Protein 9GNX (pdb70)

Secondary structure (DSSP, 8-state):
---HHHHGGGSTTPPPBHHHHHHHHHHHHHHSTTTEEE--TTHHHHHHHH-HHHHGGGGTT--GGG-SEEEEEEEETTEEEEEEEETTTTEEEEE-TT----HHHHHHHHHHHHHHHHHTT-GGGSS--EEEE--S----SSSS-HHHHHHHHHHHHHTT------GGGHHHHHHHHHHHHHHTS--/-EEEEEEE-TT-PEEEEEEESSS-THHHHHHHHHHHTS-GGGEEEEETTEEPPTT--TTTTT--TTEEEEEEE--B-

Radius of gyration: 18.59 Å; Cα contacts (8 Å, |Δi|>4): 437; chains: 2; bounding box: 48×52×36 Å

Sequence (264 aa):
MLDMDDLATLDGQNWLNDQVINMYGELIMDAVPDKVHFFNSFFHRQLVTKGYNGVKRWTKKVDLFKKSLLLIPIHLEVHWSLITVTLSNRIISFYDSQGIHFKFCVENIRKYLLTEAREKNRPEFLQGWQTAVTKCIPQQKNDSDCGVFVLQYCKCLALEQPFQFSQEDMPRVRKRIYKELCECRLMEYIKLKVIGQDSSEIHFKVKMTTHLKKLKEESYCQRQGVPMNSLRFLFDGQRIADNHTPKELGMEEEDVIEVYQEQTG

Organism: Homo sapiens (NCBI:txid9606)

B-factor: mean 63.44, std 17.94, range [33.28, 145.79]

Solvent-accessible surface area: 13082 Å² total; per-residue (Å²): 185,15,82,125,90,8,5,34,19,3,73,57,87,71,101,0,1,0,28,0,0,14,30,0,0,62,21,0,37,116,52,38,73,118,109,2,25,8,4,22,1,6,0,7,119,11,13,62,79,118,28,35,109,20,0,96,98,26,2,89,155,39,51,2,16,163,43,31,12,0,0,1,0,0,48,21,152,100,13,0,0,0,0,2,0,42,7,102,92,52,40,0,8,2,19,9,0,95,46,49,138,78,167,150,0,16,74,41,0,60,141,4,1,48,36,1,0,146,110,77,112,77,78,108,16,58,147,50,16,110,58,27,63,27,134,128,23,26,70,19,161,55,114,6,0,5,0,0,0,0,0,18,0,0,19,4,43,5,54,131,87,93,47,160,18,33,23,142,35,0,62,147,13,5,138,50,0,77,113,0,8,61,81,74,121,25,92,141,101,3,68,0,51,0,33,14,149,93,78,53,79,19,100,31,132,31,94,65,94,64,100,2,97,110,6,9,64,32,9,8,133,148,64,67,58,84,59,85,36,28,14,6,6,3,21,14,81,84,1,20,51,88,24,14,1,130,96,18,47,15,115,108,62,18,49,0,34,8,28,81,86,19,50,1

Nearest PDB structures (foldseek):
  8djh-assembly1_A  TM=9.770E-01  e=8.880E-15  Homo sapiens
  6uyz-assembly2_C  TM=9.773E-01  e=8.880E-15  Homo sapiens
  3kyd-assembly1_D  TM=9.493E-01  e=2.097E-14  Homo sapiens
  5jp1-assembly1_B  TM=9.887E-01  e=1.663E-11  Solanum lycopersicum
  1wm2-assembly1_A  TM=9.754E-01  e=3.221E-11  Homo sapiens

Structure (mmCIF, N/CA/C/O backbone):
data_9GNX
#
_entry.id   9GNX
#
_cell.length_a   90.350
_cell.length_b   90.350
_cell.length_c   151.880
_cell.angle_alpha   90.00
_cell.angle_beta   90.00
_cell.angle_gamma   120.00
#
_symmetry.space_group_name_H-M   'P 65 2 2'
#
loop_
_entity.id
_entity.type
_entity.pdbx_description
1 polymer 'Sentrin-specific protease 5'
2 polymer 'Small ubiquitin-related modifier 1'
3 water water
#
loop_
_atom_site.group_PDB
_atom_site.id
_atom_site.type_symbol
_atom_site.label_atom_id
_atom_site.label_alt_id
_atom_site.label_comp_id
_atom_site.label_asym_id
_atom_site.label_entity_id
_atom_site.label_seq_id
_atom_site.pdbx_PDB_ins_code
_atom_site.Cartn_x
_atom_site.Cartn_y
_atom_site.Cartn_z
_atom_site.occupancy
_atom_site.B_iso_or_equiv
_atom_site.auth_seq_id
_atom_site.auth_comp_id
_atom_site.auth_asym_id
_atom_site.auth_atom_id
_atom_site.pdbx_PDB_model_num
ATOM 1 N N . MET A 1 20 ? -1.163 -25.626 -18.721 1.00 98.34 568 MET A N 1
ATOM 2 C CA . MET A 1 20 ? -1.584 -24.222 -18.785 1.00 108.47 568 MET A CA 1
ATOM 3 C C . MET A 1 20 ? -2.564 -23.847 -17.672 1.00 113.16 568 MET A C 1
ATOM 4 O O . MET A 1 20 ? -3.088 -24.716 -16.966 1.00 118.68 568 MET A O 1
ATOM 9 N N . LEU A 1 21 ? -2.816 -22.544 -17.537 1.00 110.16 569 LEU A N 1
ATOM 10 C CA . LEU A 1 21 ? -3.647 -21.997 -16.473 1.00 98.81 569 LEU A CA 1
ATOM 11 C C . LEU A 1 21 ? -4.884 -21.303 -17.032 1.00 96.21 569 LEU A C 1
ATOM 12 O O . LEU A 1 21 ? -4.907 -20.838 -18.177 1.00 97.31 569 LEU A O 1
ATOM 17 N N . ASP A 1 22 ? -5.905 -21.208 -16.185 1.00 90.70 570 ASP A N 1
ATOM 18 C CA . ASP A 1 22 ? -7.058 -20.425 -16.597 1.00 96.66 570 ASP A CA 1
ATOM 19 C C . ASP A 1 22 ? -6.725 -18.941 -16.525 1.00 88.37 570 ASP A C 1
ATOM 20 O O . ASP A 1 22 ? -5.779 -18.521 -15.857 1.00 77.51 570 ASP A O 1
ATOM 25 N N . MET A 1 23 ? -7.547 -18.144 -17.201 1.00 84.49 571 MET A N 1
ATOM 26 C CA . MET A 1 23 ? -7.276 -16.731 -17.385 1.00 89.71 571 MET A CA 1
ATOM 27 C C . MET A 1 23 ? -7.502 -15.918 -16.120 1.00 91.51 571 MET A C 1
ATOM 28 O O . MET A 1 23 ? -7.061 -14.764 -16.065 1.00 102.49 571 MET A O 1
ATOM 33 N N . ASP A 1 24 ? -8.271 -16.443 -15.165 1.00 83.14 572 ASP A N 1
ATOM 34 C CA . ASP A 1 24 ? -8.351 -15.684 -13.922 1.00 85.85 572 ASP A CA 1
ATOM 35 C C . ASP A 1 24 ? -7.195 -16.024 -12.984 1.00 79.73 572 ASP A C 1
ATOM 36 O O . ASP A 1 24 ? -6.852 -15.206 -12.122 1.00 81.53 572 ASP A O 1
ATOM 41 N N . ASP A 1 25 ? -6.526 -17.168 -13.168 1.00 70.94 573 ASP A N 1
ATOM 42 C CA . ASP A 1 25 ? -5.277 -17.401 -12.442 1.00 67.74 573 ASP A CA 1
ATOM 43 C C . ASP A 1 25 ? -4.176 -16.491 -12.967 1.00 66.12 573 ASP A C 1
ATOM 44 O O . ASP A 1 25 ? -3.557 -15.748 -12.196 1.00 60.60 573 ASP A O 1
ATOM 49 N N . LEU A 1 26 ? -3.960 -16.500 -14.289 1.00 61.34 574 LEU A N 1
ATOM 50 C CA . LEU A 1 26 ? -3.011 -15.578 -14.900 1.00 64.03 574 LEU A CA 1
ATOM 51 C C . LEU A 1 26 ? -3.328 -14.140 -14.541 1.00 62.25 574 LEU A C 1
ATOM 52 O O . LEU A 1 26 ? -2.417 -13.313 -14.441 1.00 67.80 574 LEU A O 1
ATOM 57 N N . ALA A 1 27 ? -4.604 -13.831 -14.315 1.00 53.31 575 ALA A N 1
ATOM 58 C CA . ALA A 1 27 ? -4.986 -12.462 -14.020 1.00 57.54 575 ALA A CA 1
ATOM 59 C C . ALA A 1 27 ? -4.430 -11.968 -12.697 1.00 50.58 575 ALA A C 1
ATOM 60 O O . ALA A 1 27 ? -4.393 -10.750 -12.473 1.00 57.78 575 ALA A O 1
ATOM 62 N N . THR A 1 28 ? -4.022 -12.862 -11.802 1.00 48.73 576 THR A N 1
ATOM 63 C CA . THR A 1 28 ? -3.379 -12.343 -10.609 1.00 46.59 576 THR A CA 1
ATOM 64 C C . THR A 1 28 ? -2.003 -11.764 -10.892 1.00 47.93 576 THR A C 1
ATOM 65 O O . THR A 1 28 ? -1.417 -11.175 -9.982 1.00 49.82 576 THR A O 1
ATOM 69 N N . LEU A 1 29 ? -1.458 -11.908 -12.114 1.00 46.07 577 LEU A N 1
ATOM 70 C CA . LEU A 1 29 ? -0.216 -11.236 -12.456 1.00 52.46 577 LEU A CA 1
ATOM 71 C C . LEU A 1 29 ? -0.434 -9.780 -12.873 1.00 55.05 577 LEU A C 1
ATOM 72 O O . LEU A 1 29 ? 0.519 -8.996 -12.846 1.00 56.68 577 LEU A O 1
ATOM 77 N N . ASP A 1 30 ? -1.656 -9.398 -13.223 1.00 53.47 578 ASP A N 1
ATOM 78 C CA . ASP A 1 30 ? -1.899 -8.068 -13.771 1.00 67.11 578 ASP A CA 1
ATOM 79 C C . ASP A 1 30 ? -1.757 -6.977 -12.712 1.00 61.57 578 ASP A C 1
ATOM 80 O O . ASP A 1 30 ? -2.047 -7.173 -11.526 1.00 53.49 578 ASP A O 1
ATOM 85 N N . GLY A 1 31 ? -1.294 -5.814 -13.162 1.00 66.90 579 GLY A N 1
ATOM 86 C CA . GLY A 1 31 ? -1.260 -4.622 -12.341 1.00 63.42 579 GLY A CA 1
ATOM 87 C C . GLY A 1 31 ? -0.597 -4.910 -11.020 1.00 60.74 579 GLY A C 1
ATOM 88 O O . GLY A 1 31 ? 0.567 -5.331 -10.997 1.00 58.60 579 GLY A O 1
ATOM 89 N N . GLN A 1 32 ? -1.319 -4.732 -9.913 1.00 53.37 580 GLN A N 1
ATOM 90 C CA . GLN A 1 32 ? -0.746 -5.037 -8.610 1.00 56.27 580 GLN A CA 1
ATOM 91 C C . GLN A 1 32 ? -1.537 -6.126 -7.878 1.00 55.51 580 GLN A C 1
ATOM 92 O O . GLN A 1 32 ? -1.508 -6.204 -6.645 1.00 59.26 580 GLN A O 1
ATOM 98 N N . ASN A 1 33 ? -2.188 -7.025 -8.615 1.00 52.98 581 ASN A N 1
ATOM 99 C CA . ASN A 1 33 ? -2.915 -8.114 -7.962 1.00 49.41 581 ASN A CA 1
ATOM 100 C C . ASN A 1 33 ? -1.967 -9.026 -7.200 1.00 47.52 581 ASN A C 1
ATOM 101 O O . ASN A 1 33 ? -0.824 -9.262 -7.604 1.00 52.37 581 ASN A O 1
ATOM 106 N N . TRP A 1 34 ? -2.473 -9.584 -6.105 1.00 51.38 582 TRP A N 1
ATOM 107 C CA . TRP A 1 34 ? -1.719 -10.544 -5.321 1.00 45.99 582 TRP A CA 1
ATOM 108 C C . TRP A 1 34 ? -1.635 -11.864 -6.064 1.00 51.50 582 TRP A C 1
ATOM 109 O O . TRP A 1 34 ? -2.668 -12.414 -6.456 1.00 45.26 582 TRP A O 1
ATOM 120 N N . LEU A 1 35 ? -0.430 -12.431 -6.186 1.00 44.07 583 LEU A N 1
ATOM 121 C CA . LEU A 1 35 ? -0.319 -13.715 -6.871 1.00 45.31 583 LEU A CA 1
ATOM 122 C C . LEU A 1 35 ? -1.037 -14.789 -6.076 1.00 39.71 583 LEU A C 1
ATOM 123 O O . LEU A 1 35 ? -1.064 -14.756 -4.843 1.00 47.15 583 LEU A O 1
ATOM 128 N N . ASN A 1 36 ? -1.621 -15.751 -6.776 1.00 45.22 584 ASN A N 1
ATOM 129 C CA . ASN A 1 36 ? -2.230 -16.874 -6.099 1.00 48.90 584 ASN A CA 1
ATOM 130 C C . ASN A 1 36 ? -1.386 -18.125 -6.315 1.00 51.77 584 ASN A C 1
ATOM 131 O O . ASN A 1 36 ? -0.339 -18.099 -6.986 1.00 44.22 584 ASN A O 1
ATOM 136 N N . ASP A 1 37 ? -1.845 -19.251 -5.727 1.00 46.44 585 ASP A N 1
ATOM 137 C CA . ASP A 1 37 ? -1.039 -20.476 -5.713 1.00 39.30 585 ASP A CA 1
ATOM 138 C C . ASP A 1 37 ? -0.896 -21.088 -7.092 1.00 43.11 585 ASP A C 1
ATOM 139 O O . ASP A 1 37 ? 0.059 -21.827 -7.349 1.00 51.80 585 ASP A O 1
ATOM 144 N N . GLN A 1 38 ? -1.801 -20.790 -8.010 1.00 42.51 586 GLN A N 1
ATOM 145 C CA . GLN A 1 38 ? -1.664 -21.379 -9.341 1.00 44.45 586 GLN A CA 1
ATOM 146 C C . GLN A 1 38 ? -0.486 -20.777 -10.089 1.00 51.47 586 GLN A C 1
ATOM 147 O O . GLN A 1 38 ? 0.268 -21.495 -10.774 1.00 44.24 586 GLN A O 1
ATOM 153 N N . VAL A 1 39 ? -0.303 -19.457 -9.974 1.00 42.57 587 VAL A N 1
ATOM 154 C CA . VAL A 1 39 ? 0.876 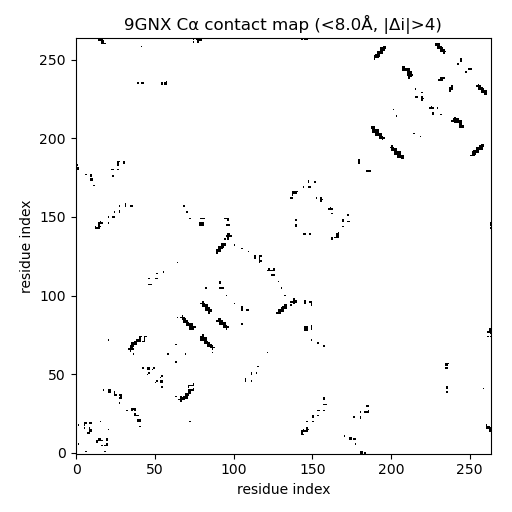-18.843 -10.588 1.00 44.52 587 VAL A CA 1
ATOM 155 C C . VAL A 1 39 ? 2.158 -19.366 -9.944 1.00 39.82 587 VAL A C 1
ATOM 156 O O . VAL A 1 39 ? 3.125 -19.698 -10.632 1.00 41.88 587 VAL A O 1
ATOM 160 N N . ILE A 1 40 ? 2.209 -19.393 -8.610 1.00 39.90 588 ILE A N 1
ATOM 161 C CA . ILE A 1 40 ? 3.403 -19.835 -7.897 1.00 40.11 588 ILE A CA 1
ATOM 162 C C . ILE A 1 40 ? 3.754 -21.267 -8.284 1.00 47.37 588 ILE A C 1
ATOM 163 O O . ILE A 1 40 ? 4.912 -21.588 -8.592 1.00 42.81 588 ILE A O 1
ATOM 168 N N . ASN A 1 41 ? 2.768 -22.176 -8.178 1.00 41.92 589 ASN A N 1
ATOM 169 C CA . ASN A 1 41 ? 3.052 -23.590 -8.369 1.00 41.61 589 ASN A CA 1
ATOM 170 C C . ASN A 1 41 ? 3.269 -23.893 -9.828 1.00 41.26 589 ASN A C 1
ATOM 171 O O . ASN A 1 41 ? 4.072 -24.764 -10.155 1.00 45.11 589 ASN A O 1
ATOM 176 N N . MET A 1 42 ? 2.618 -23.176 -10.741 1.00 39.99 590 MET A N 1
ATOM 177 C CA . MET A 1 42 ? 2.915 -23.485 -12.132 1.00 40.02 590 MET A CA 1
ATOM 178 C C . MET A 1 42 ? 4.296 -22.960 -12.526 1.00 48.43 590 MET A C 1
ATOM 179 O O . MET A 1 42 ? 5.029 -23.622 -13.282 1.00 43.80 590 MET A O 1
ATOM 184 N N . TYR A 1 43 ? 4.686 -21.779 -12.022 1.00 46.28 591 TYR A N 1
ATOM 185 C CA . TYR A 1 43 ? 6.040 -21.291 -12.300 1.00 44.39 591 TYR A CA 1
ATOM 186 C C . TYR A 1 43 ? 7.092 -22.210 -11.702 1.00 42.76 591 TYR A C 1
ATOM 187 O O . TYR A 1 43 ? 8.101 -22.509 -12.341 1.00 44.93 591 TYR A O 1
ATOM 196 N N . GLY A 1 44 ? 6.876 -22.668 -10.473 1.00 49.49 592 GLY A N 1
ATOM 197 C CA . GLY A 1 44 ? 7.764 -23.672 -9.912 1.00 45.68 592 GLY A CA 1
ATOM 198 C C . GLY A 1 44 ? 7.910 -24.889 -10.802 1.00 49.15 592 GLY A C 1
ATOM 199 O O . GLY A 1 44 ? 9.018 -25.380 -11.018 1.00 51.31 592 GLY A O 1
ATOM 200 N N . GLU A 1 45 ? 6.803 -25.372 -11.354 1.00 47.60 593 GLU A N 1
ATOM 201 C CA . GLU A 1 45 ? 6.864 -26.524 -12.248 1.00 47.88 593 GLU A CA 1
ATOM 202 C C . GLU A 1 45 ? 7.639 -26.173 -13.494 1.00 50.88 593 GLU A C 1
ATOM 203 O O . GLU A 1 45 ? 8.351 -27.013 -14.062 1.00 55.13 593 GLU A O 1
ATOM 209 N N . LEU A 1 46 ? 7.469 -24.944 -13.975 1.00 50.27 594 LEU A N 1
ATOM 210 C CA . LEU A 1 46 ? 8.269 -24.496 -15.113 1.00 50.96 594 LEU A CA 1
ATOM 211 C C . LEU A 1 46 ? 9.755 -24.532 -14.776 1.00 48.59 594 LEU A C 1
ATOM 212 O O . LEU A 1 46 ? 10.570 -24.982 -15.582 1.00 49.11 594 LEU A O 1
ATOM 217 N N . ILE A 1 47 ? 10.134 -24.027 -13.602 1.00 47.69 595 ILE A N 1
ATOM 218 C CA . ILE A 1 47 ? 11.556 -23.992 -13.261 1.00 52.85 595 ILE A CA 1
ATOM 219 C C . ILE A 1 47 ? 12.119 -25.406 -13.216 1.00 58.30 595 ILE A C 1
ATOM 220 O O . ILE A 1 47 ? 13.187 -25.704 -13.772 1.00 62.20 595 ILE A O 1
ATOM 225 N N . MET A 1 48 ? 11.398 -26.297 -12.552 1.00 58.05 596 MET A N 1
ATOM 226 C CA . MET A 1 48 ? 11.826 -27.666 -12.369 1.00 60.52 596 MET A CA 1
ATOM 227 C C . MET A 1 48 ? 11.859 -28.422 -13.682 1.00 65.92 596 MET A C 1
ATOM 228 O O . MET A 1 48 ? 12.707 -29.296 -13.855 1.00 76.77 596 MET A O 1
ATOM 233 N N . ASP A 1 49 ? 11.001 -28.077 -14.632 1.00 59.01 597 ASP A N 1
ATOM 234 C CA . ASP A 1 49 ? 11.149 -28.649 -15.958 1.00 61.03 597 ASP A CA 1
ATOM 235 C C . ASP A 1 49 ? 12.307 -28.024 -16.741 1.00 66.30 597 ASP A C 1
ATOM 236 O O . ASP A 1 49 ? 12.789 -28.634 -17.699 1.00 65.75 597 ASP A O 1
ATOM 241 N N . ALA A 1 50 ? 12.803 -26.849 -16.349 1.00 64.12 598 ALA A N 1
ATOM 242 C CA . ALA A 1 50 ? 13.946 -26.294 -17.072 1.00 61.96 598 ALA A CA 1
ATOM 243 C C . ALA A 1 50 ? 15.272 -26.907 -16.620 1.00 60.32 598 ALA A C 1
ATOM 244 O O . ALA A 1 50 ? 16.172 -27.089 -17.437 1.00 63.54 598 ALA A O 1
ATOM 246 N N . VAL A 1 51 ? 15.417 -27.214 -15.332 1.00 62.04 599 VAL A N 1
ATOM 247 C CA . VAL A 1 51 ? 16.648 -27.767 -14.761 1.00 57.69 599 VAL A CA 1
ATOM 248 C C . VAL A 1 51 ? 16.282 -28.939 -13.856 1.00 57.68 599 VAL A C 1
ATOM 249 O O . VAL A 1 51 ? 16.427 -28.850 -12.623 1.00 50.37 599 VAL A O 1
ATOM 253 N N . PRO A 1 52 ? 15.789 -30.050 -14.411 1.00 62.97 600 PRO A N 1
ATOM 254 C CA . PRO A 1 52 ? 15.180 -31.081 -13.551 1.00 55.48 600 PRO A CA 1
ATOM 255 C C . PRO A 1 52 ? 16.185 -31.855 -12.711 1.00 68.33 600 PRO A C 1
ATOM 256 O O . PRO A 1 52 ? 15.801 -32.432 -11.686 1.00 68.22 600 PRO A O 1
ATOM 260 N N . ASP A 1 53 ? 17.460 -31.885 -13.102 1.00 67.43 601 ASP A N 1
ATOM 261 C CA . ASP A 1 53 ? 18.438 -32.629 -12.325 1.00 76.65 601 ASP A CA 1
ATOM 262 C C . ASP A 1 53 ? 18.946 -31.858 -11.112 1.00 72.39 601 ASP A C 1
ATOM 263 O O . ASP A 1 53 ? 19.449 -32.469 -10.166 1.00 73.34 601 ASP A O 1
ATOM 268 N N . LYS A 1 54 ? 18.834 -30.539 -11.096 1.00 67.14 602 LYS A N 1
ATOM 269 C CA . LYS A 1 54 ? 19.387 -29.825 -9.965 1.00 59.55 602 LYS A CA 1
ATOM 270 C C . LYS A 1 54 ? 18.347 -29.279 -8.993 1.00 56.26 602 LYS A C 1
ATOM 271 O O . LYS A 1 54 ? 18.689 -29.040 -7.834 1.00 55.75 602 LYS A O 1
ATOM 277 N N . VAL A 1 55 ? 17.079 -29.148 -9.382 1.00 55.00 603 VAL A N 1
ATOM 278 C CA . VAL A 1 55 ? 16.099 -28.428 -8.568 1.00 50.52 603 VAL A CA 1
ATOM 279 C C . VAL A 1 55 ? 14.872 -29.281 -8.334 1.00 52.55 603 VAL A C 1
ATOM 280 O O . VAL A 1 55 ? 14.284 -29.795 -9.288 1.00 55.75 603 VAL A O 1
ATOM 284 N N . HIS A 1 56 ? 14.450 -29.395 -7.076 1.00 45.89 604 HIS A N 1
ATOM 285 C CA . HIS A 1 56 ? 13.101 -29.844 -6.779 1.00 52.00 604 HIS A CA 1
ATOM 286 C C . HIS A 1 56 ? 12.293 -28.714 -6.150 1.00 48.32 604 HIS A C 1
ATOM 287 O O . HIS A 1 56 ? 12.706 -28.116 -5.155 1.00 47.20 604 HIS A O 1
ATOM 294 N N . PHE A 1 57 ? 11.134 -28.456 -6.704 1.00 46.82 605 PHE A N 1
ATOM 295 C CA . PHE A 1 57 ? 10.272 -27.379 -6.252 1.00 40.80 605 PHE A CA 1
ATOM 296 C C . PHE A 1 57 ? 9.123 -28.052 -5.558 1.00 44.18 605 PHE A C 1
ATOM 297 O O . PHE A 1 57 ? 8.399 -28.821 -6.195 1.00 47.33 605 PHE A O 1
ATOM 305 N N . PHE A 1 58 ? 8.959 -27.805 -4.260 1.00 38.81 606 PHE A N 1
ATOM 306 C CA . PHE A 1 58 ? 7.751 -28.256 -3.583 1.00 41.95 606 PHE A CA 1
ATOM 307 C C . PHE A 1 58 ? 6.644 -27.241 -3.799 1.00 55.22 606 PHE A C 1
ATOM 308 O O . PHE A 1 58 ? 6.869 -26.044 -3.642 1.00 50.08 606 PHE A O 1
ATOM 316 N N . ASN A 1 59 ? 5.432 -27.712 -4.070 1.00 43.71 607 ASN A N 1
ATOM 317 C CA . ASN A 1 59 ? 4.358 -26.753 -4.269 1.00 41.10 607 ASN A CA 1
ATOM 318 C C . ASN A 1 59 ? 4.001 -26.093 -2.948 1.00 38.89 607 ASN A C 1
ATOM 319 O O . ASN A 1 59 ? 4.470 -26.490 -1.875 1.00 43.34 607 ASN A O 1
ATOM 324 N N . SER A 1 60 ? 3.194 -25.037 -3.029 1.00 38.05 608 SER A N 1
ATOM 325 C CA . SER A 1 60 ? 2.816 -24.171 -1.931 1.00 41.96 608 SER A CA 1
ATOM 326 C C . SER A 1 60 ? 2.015 -24.878 -0.853 1.00 45.37 608 SER A C 1
ATOM 327 O O . SER A 1 60 ? 1.703 -24.265 0.171 1.00 44.47 608 SER A O 1
ATOM 330 N N . PHE A 1 61 ? 1.487 -26.055 -1.137 1.00 44.64 609 PHE A N 1
ATOM 331 C CA . PHE A 1 61 ? 0.694 -26.738 -0.131 1.00 43.91 609 PHE A CA 1
ATOM 332 C C . PHE A 1 61 ? 1.541 -27.654 0.744 1.00 44.65 609 PHE A C 1
ATOM 333 O O . PHE A 1 61 ? 1.050 -28.118 1.780 1.00 46.05 609 PHE A O 1
ATOM 341 N N . PHE A 1 62 ? 2.805 -27.899 0.366 1.00 41.13 610 PHE A N 1
ATOM 342 C CA . PHE A 1 62 ? 3.668 -28.813 1.114 1.00 38.20 610 PHE A CA 1
ATOM 343 C C . PHE A 1 62 ? 3.844 -28.351 2.548 1.00 47.68 610 PHE A C 1
ATOM 344 O O . PHE A 1 62 ? 3.695 -29.143 3.495 1.00 46.00 610 PHE A O 1
ATOM 352 N N . HIS A 1 63 ? 4.170 -27.062 2.745 1.00 40.21 611 HIS A N 1
ATOM 353 C CA . HIS A 1 63 ? 4.524 -26.645 4.089 1.00 35.81 611 HIS A CA 1
ATOM 354 C C . HIS A 1 63 ? 3.310 -26.610 4.988 1.00 40.07 611 HIS A C 1
ATOM 355 O O . HIS A 1 63 ? 3.409 -26.924 6.182 1.00 49.17 611 HIS A O 1
ATOM 362 N N . ARG A 1 64 ? 2.147 -26.233 4.450 1.00 44.99 612 ARG A N 1
ATOM 363 C CA . ARG A 1 64 ? 0.918 -26.309 5.240 1.00 47.85 612 ARG A CA 1
ATOM 364 C C . ARG A 1 64 ? 0.645 -27.742 5.689 1.00 50.23 612 ARG A C 1
ATOM 365 O O . ARG A 1 64 ? 0.324 -27.991 6.859 1.00 52.58 612 ARG A O 1
ATOM 373 N N . GLN A 1 65 ? 0.760 -28.693 4.775 1.00 41.94 613 GLN A N 1
ATOM 374 C CA . GLN A 1 65 ? 0.512 -30.089 5.119 1.00 53.10 613 GLN A CA 1
ATOM 375 C C . GLN A 1 65 ? 1.604 -30.666 6.029 1.00 53.77 613 GLN A C 1
ATOM 376 O O . GLN A 1 65 ? 1.313 -31.502 6.885 1.00 49.04 613 GLN A O 1
ATOM 382 N N . LEU A 1 66 ? 2.861 -30.227 5.886 1.00 47.32 614 LEU A N 1
ATOM 383 C CA . LEU A 1 66 ? 3.887 -30.639 6.846 1.00 42.08 614 LEU A CA 1
ATOM 384 C C . LEU A 1 66 ? 3.586 -30.116 8.252 1.00 47.82 614 LEU A C 1
ATOM 385 O O . LEU A 1 66 ? 3.740 -30.834 9.242 1.00 51.45 614 LEU A O 1
ATOM 390 N N . VAL A 1 67 ? 3.136 -28.878 8.374 1.00 43.49 615 VAL A N 1
ATOM 391 C CA . VAL A 1 67 ? 2.900 -28.324 9.706 1.00 52.12 615 VAL A CA 1
ATOM 392 C C . VAL A 1 67 ? 1.747 -29.038 10.395 1.00 56.41 615 VAL A C 1
ATOM 393 O O . VAL A 1 67 ? 1.809 -29.344 11.589 1.00 62.01 615 VAL A O 1
ATOM 397 N N . THR A 1 68 ? 0.665 -29.287 9.673 1.00 50.74 616 THR A N 1
ATOM 398 C CA . THR A 1 68 ? -0.513 -29.791 10.367 1.00 55.74 616 THR A CA 1
ATOM 399 C C . THR A 1 68 ? -0.479 -31.298 10.567 1.00 57.39 616 THR A C 1
ATOM 400 O O . THR A 1 68 ? -0.982 -31.772 11.589 1.00 64.28 616 THR A O 1
ATOM 404 N N . LYS A 1 69 ? 0.134 -32.059 9.638 1.00 59.37 617 LYS A N 1
ATOM 405 C CA . LYS A 1 69 ? 0.187 -33.523 9.782 1.00 57.56 617 LYS A CA 1
ATOM 406 C C . LYS A 1 69 ? 1.596 -34.086 9.983 1.00 60.42 617 LYS A C 1
ATOM 407 O O . LYS A 1 69 ? 1.734 -35.265 10.327 1.00 61.02 617 LYS A O 1
ATOM 413 N N . GLY A 1 70 ? 2.638 -33.268 9.919 1.00 57.42 618 GLY A N 1
ATOM 414 C CA . GLY A 1 70 ? 3.979 -33.744 10.165 1.00 57.40 618 GLY A CA 1
ATOM 415 C C . GLY A 1 70 ? 4.481 -34.605 9.024 1.00 55.75 618 GLY A C 1
ATOM 416 O O . GLY A 1 70 ? 3.874 -34.707 7.953 1.00 56.38 618 GLY A O 1
ATOM 417 N N . TYR A 1 71 ? 5.626 -35.243 9.264 1.00 57.33 619 TYR A N 1
ATOM 418 C CA . TYR A 1 71 ? 6.231 -36.034 8.201 1.00 52.21 619 TYR A CA 1
ATOM 419 C C . TYR A 1 71 ? 5.238 -37.040 7.614 1.00 48.16 619 TYR A C 1
ATOM 420 O O . TYR A 1 71 ? 5.216 -37.252 6.390 1.00 47.83 619 TYR A O 1
ATOM 429 N N . ASN A 1 72 ? 4.378 -37.647 8.448 1.00 47.50 620 ASN A N 1
ATOM 430 C CA . ASN A 1 72 ? 3.498 -38.687 7.906 1.00 59.59 620 ASN A CA 1
ATOM 431 C C . ASN A 1 72 ? 2.543 -38.121 6.866 1.00 61.06 620 ASN A C 1
ATOM 432 O O . ASN A 1 72 ? 2.197 -38.809 5.899 1.00 60.78 620 ASN A O 1
ATOM 437 N N . GLY A 1 73 ? 2.146 -36.859 7.021 1.00 61.75 621 GLY A N 1
ATOM 438 C CA . GLY A 1 73 ? 1.307 -36.203 6.033 1.00 52.37 621 GLY A CA 1
ATOM 439 C C . GLY A 1 73 ? 1.943 -36.006 4.670 1.00 55.32 621 GLY A C 1
ATOM 440 O O . GLY A 1 73 ? 1.211 -35.964 3.669 1.00 51.63 621 GLY A O 1
ATOM 441 N N . VAL A 1 74 ? 3.281 -35.874 4.594 1.00 51.62 622 VAL A N 1
ATOM 442 C CA . VAL A 1 74 ? 3.960 -35.575 3.338 1.00 44.36 622 VAL A CA 1
ATOM 443 C C . VAL A 1 74 ? 4.950 -36.663 2.924 1.00 47.97 622 VAL A C 1
ATOM 444 O O . VAL A 1 74 ? 5.656 -36.507 1.912 1.00 44.30 622 VAL A O 1
ATOM 448 N N . LYS A 1 75 ? 4.992 -37.774 3.675 1.00 49.70 623 LYS A N 1
ATOM 449 C CA . LYS A 1 75 ? 5.926 -38.844 3.334 1.00 52.62 623 LYS A CA 1
ATOM 450 C C . LYS A 1 75 ? 5.801 -39.290 1.877 1.00 53.58 623 LYS A C 1
ATOM 451 O O . LYS A 1 75 ? 6.800 -39.445 1.173 1.00 50.40 623 LYS A O 1
ATOM 457 N N . ARG A 1 76 ? 4.621 -39.367 1.283 1.00 52.77 624 ARG A N 1
ATOM 458 C CA . ARG A 1 76 ? 4.504 -39.894 -0.077 1.00 50.66 624 ARG A CA 1
ATOM 459 C C . ARG A 1 76 ? 4.811 -38.853 -1.153 1.00 48.44 624 ARG A C 1
ATOM 460 O O . ARG A 1 76 ? 4.864 -39.195 -2.344 1.00 48.82 624 ARG A O 1
ATOM 468 N N . TRP A 1 77 ? 5.030 -37.597 -0.764 1.00 42.32 625 TRP A N 1
ATOM 469 C CA . TRP A 1 77 ? 5.349 -36.570 -1.745 1.00 49.03 625 TRP A CA 1
ATOM 470 C C . TRP A 1 77 ? 6.692 -36.818 -2.443 1.00 54.04 625 TRP A C 1
ATOM 471 O O . TRP A 1 77 ? 6.919 -36.303 -3.545 1.00 57.22 625 TRP A O 1
ATOM 482 N N . THR A 1 78 ? 7.570 -37.615 -1.849 1.00 51.61 626 THR A N 1
ATOM 483 C CA . THR A 1 78 ? 8.867 -37.936 -2.438 1.00 54.04 626 THR A CA 1
ATOM 484 C C . THR A 1 78 ? 8.970 -39.404 -2.810 1.00 63.39 626 THR A C 1
ATOM 485 O O . THR A 1 78 ? 10.067 -39.954 -2.846 1.00 72.43 626 THR A O 1
ATOM 489 N N . LYS A 1 79 ? 7.847 -40.069 -3.094 1.00 61.53 627 LYS A N 1
ATOM 490 C CA . LYS A 1 79 ? 7.937 -41.491 -3.455 1.00 62.07 627 LYS A CA 1
ATOM 491 C C . LYS A 1 79 ? 8.733 -41.707 -4.744 1.00 66.70 627 LYS A C 1
ATOM 492 O O . LYS A 1 79 ? 9.253 -42.810 -4.966 1.00 75.37 627 LYS A O 1
ATOM 498 N N . LYS A 1 80 ? 8.856 -40.680 -5.601 1.00 63.46 628 LYS A N 1
ATOM 499 C CA . LYS A 1 80 ? 9.561 -40.814 -6.879 1.00 70.80 628 LYS A CA 1
ATOM 500 C C . LYS A 1 80 ? 10.669 -39.774 -7.055 1.00 72.69 628 LYS A C 1
ATOM 501 O O . LYS A 1 80 ? 11.121 -39.527 -8.181 1.00 75.45 628 LYS A O 1
ATOM 507 N N . VAL A 1 81 ? 11.146 -39.192 -5.961 1.00 67.71 629 VAL A N 1
ATOM 508 C CA . VAL A 1 81 ? 12.118 -38.107 -5.996 1.00 67.75 629 VAL A CA 1
ATOM 509 C C . VAL A 1 81 ? 13.191 -38.405 -4.967 1.00 57.31 629 VAL A C 1
ATOM 510 O O . VAL A 1 81 ? 12.883 -38.626 -3.791 1.00 65.96 629 VAL A O 1
ATOM 514 N N . ASP A 1 82 ? 14.443 -38.387 -5.391 1.00 68.87 630 ASP A N 1
ATOM 515 C CA . ASP A 1 82 ? 15.567 -38.485 -4.466 1.00 65.65 630 ASP A CA 1
ATOM 516 C C . ASP A 1 82 ? 16.038 -37.068 -4.186 1.00 60.68 630 ASP A C 1
ATOM 517 O O . ASP A 1 82 ? 16.800 -36.503 -4.967 1.00 67.54 630 ASP A O 1
ATOM 522 N N . LEU A 1 83 ? 15.600 -36.497 -3.059 1.00 58.63 631 LEU A N 1
ATOM 523 C CA . LEU A 1 83 ? 15.901 -35.093 -2.786 1.00 54.47 631 LEU A CA 1
ATOM 524 C C . LEU A 1 83 ? 17.376 -34.877 -2.615 1.00 57.85 631 LEU A C 1
ATOM 525 O O . LEU A 1 83 ? 17.876 -33.770 -2.848 1.00 54.84 631 LEU A O 1
ATOM 530 N N . PHE A 1 84 ? 18.083 -35.901 -2.155 1.00 56.05 632 PHE A N 1
ATOM 531 C CA . PHE A 1 84 ? 19.460 -35.702 -1.765 1.00 53.91 632 PHE A CA 1
ATOM 532 C C . PHE A 1 84 ? 20.420 -35.786 -2.943 1.00 54.29 632 PHE A C 1
ATOM 533 O O . PHE A 1 84 ? 21.602 -35.503 -2.774 1.00 64.55 632 PHE A O 1
ATOM 541 N N . LYS A 1 85 ? 19.934 -36.096 -4.143 1.00 59.50 633 LYS A N 1
ATOM 542 C CA . LYS A 1 85 ? 20.743 -35.927 -5.344 1.00 62.62 633 LYS A CA 1
ATOM 543 C C . LYS A 1 85 ? 20.533 -34.576 -6.028 1.00 60.08 633 LYS A C 1
ATOM 544 O O . LYS A 1 85 ? 21.288 -34.247 -6.951 1.00 68.99 633 LYS A O 1
ATOM 550 N N . LYS A 1 86 ? 19.560 -33.778 -5.585 1.00 54.96 634 LYS A N 1
ATOM 551 C CA . LYS A 1 86 ? 19.372 -32.429 -6.104 1.00 54.20 634 LYS A CA 1
ATOM 552 C C . LYS A 1 86 ? 20.403 -31.484 -5.483 1.00 55.48 634 LYS A C 1
ATOM 553 O O . LYS A 1 86 ? 20.993 -31.774 -4.444 1.00 65.10 634 LYS A O 1
ATOM 559 N N . SER A 1 87 ? 20.620 -30.336 -6.133 1.00 57.47 635 SER A N 1
ATOM 560 C CA . SER A 1 87 ? 21.429 -29.263 -5.561 1.00 54.85 635 SER A CA 1
ATOM 561 C C . SER A 1 87 ? 20.646 -28.317 -4.680 1.00 54.02 635 SER A C 1
ATOM 562 O O . SER A 1 87 ? 21.209 -27.810 -3.700 1.00 55.34 635 SER A O 1
ATOM 565 N N . LEU A 1 88 ? 19.381 -28.052 -5.026 1.00 52.37 636 LEU A N 1
ATOM 566 C CA . LEU A 1 88 ? 18.596 -26.932 -4.512 1.00 47.24 636 LEU A CA 1
ATOM 567 C C . LEU A 1 88 ? 17.151 -27.369 -4.377 1.00 47.79 636 LEU A C 1
ATOM 568 O O . LEU A 1 88 ? 16.564 -27.863 -5.348 1.00 50.66 636 LEU A O 1
ATOM 573 N N . LEU A 1 89 ? 16.580 -27.228 -3.182 1.00 39.10 637 LEU A N 1
ATOM 574 C CA . LEU A 1 89 ? 15.147 -27.411 -2.982 1.00 38.72 637 LEU A CA 1
ATOM 575 C C . LEU A 1 89 ? 14.524 -26.030 -2.830 1.00 46.37 637 LEU A C 1
ATOM 576 O O . LEU A 1 89 ? 15.079 -25.175 -2.124 1.00 44.29 637 LEU A O 1
ATOM 581 N N . LEU A 1 90 ? 13.397 -25.810 -3.488 1.00 41.86 638 LEU A N 1
ATOM 582 C CA . LEU A 1 90 ? 12.675 -24.540 -3.403 1.00 44.20 638 LEU A CA 1
ATOM 583 C C . LEU A 1 90 ? 11.326 -24.809 -2.763 1.00 50.70 638 LEU A C 1
ATOM 584 O O . LEU A 1 90 ? 10.551 -25.636 -3.263 1.00 52.15 638 LEU A O 1
ATOM 589 N N . ILE A 1 91 ? 11.064 -24.155 -1.639 1.00 41.58 639 ILE A N 1
ATOM 590 C CA . ILE A 1 91 ? 9.842 -24.370 -0.885 1.00 42.60 639 ILE A CA 1
ATOM 591 C C . ILE A 1 91 ? 9.144 -23.029 -0.694 1.00 45.68 639 ILE A C 1
ATOM 592 O O . ILE A 1 91 ? 9.461 -22.281 0.245 1.00 44.67 639 ILE A O 1
ATOM 597 N N . PRO A 1 92 ? 8.190 -22.671 -1.541 1.00 45.40 640 PRO A N 1
ATOM 598 C CA . PRO A 1 92 ? 7.367 -21.496 -1.277 1.00 43.49 640 PRO A CA 1
ATOM 599 C C . PRO A 1 92 ? 6.570 -21.682 -0.001 1.00 48.97 640 PRO A C 1
ATOM 600 O O . PRO A 1 92 ? 6.010 -22.757 0.263 1.00 46.56 640 PRO A O 1
ATOM 604 N N . ILE A 1 93 ? 6.545 -20.635 0.807 1.00 45.29 641 ILE A N 1
ATOM 605 C CA . ILE A 1 93 ? 5.869 -20.639 2.094 1.00 43.40 641 ILE A CA 1
ATOM 606 C C . ILE A 1 93 ? 4.718 -19.662 2.013 1.00 48.29 641 ILE A C 1
ATOM 607 O O . ILE A 1 93 ? 4.939 -18.458 1.813 1.00 49.39 641 ILE A O 1
ATOM 612 N N . HIS A 1 94 ? 3.489 -20.166 2.172 1.00 45.41 642 HIS A N 1
ATOM 613 C CA . HIS A 1 94 ? 2.309 -19.316 2.278 1.00 41.84 642 HIS A CA 1
ATOM 614 C C . HIS A 1 94 ? 2.071 -19.032 3.749 1.00 51.74 642 HIS A C 1
ATOM 615 O O . HIS A 1 94 ? 1.679 -19.910 4.504 1.00 53.11 642 HIS A O 1
ATOM 622 N N . LEU A 1 95 ? 2.330 -17.812 4.164 1.00 56.93 643 LEU A N 1
ATOM 623 C CA . LEU A 1 95 ? 1.971 -17.443 5.517 1.00 63.58 643 LEU A CA 1
ATOM 624 C C . LEU A 1 95 ? 0.717 -16.588 5.433 1.00 72.20 643 LEU A C 1
ATOM 625 O O . LEU A 1 95 ? 0.104 -16.449 4.375 1.00 93.82 643 LEU A O 1
ATOM 630 N N . GLU A 1 96 ? 0.325 -15.989 6.537 1.00 75.26 644 GLU A N 1
ATOM 631 C CA . GLU A 1 96 ? -0.956 -15.306 6.563 1.00 75.32 644 GLU A CA 1
ATOM 632 C C . GLU A 1 96 ? -0.928 -14.208 5.512 1.00 74.80 644 GLU A C 1
ATOM 633 O O . GLU A 1 96 ? -0.158 -13.250 5.639 1.00 95.18 644 GLU A O 1
ATOM 639 N N . VAL A 1 97 ? -1.685 -14.413 4.429 1.00 54.74 645 VAL A N 1
ATOM 640 C CA . VAL A 1 97 ? -1.785 -13.447 3.336 1.00 60.99 645 VAL A CA 1
ATOM 641 C C . VAL A 1 97 ? -0.435 -13.011 2.740 1.00 51.97 645 VAL A C 1
ATOM 642 O O . VAL A 1 97 ? -0.272 -11.865 2.315 1.00 49.10 645 VAL A O 1
ATOM 646 N N . HIS A 1 98 ? 0.581 -13.868 2.728 1.00 43.04 646 HIS A N 1
ATOM 647 C CA . HIS A 1 98 ? 1.923 -13.418 2.394 1.00 42.10 646 HIS A CA 1
ATOM 648 C C . HIS A 1 98 ? 2.722 -14.576 1.817 1.00 45.78 646 HIS A C 1
ATOM 649 O O . HIS A 1 98 ? 2.554 -15.719 2.253 1.00 45.57 646 HIS A O 1
ATOM 656 N N . TRP A 1 99 ? 3.549 -14.293 0.812 1.00 42.09 647 TRP A N 1
ATOM 657 C CA . TRP A 1 99 ? 4.396 -15.277 0.174 1.00 39.45 647 TRP A CA 1
ATOM 658 C C . TRP A 1 99 ? 5.821 -15.072 0.651 1.00 48.02 647 TRP A C 1
ATOM 659 O O . TRP A 1 99 ? 6.333 -13.932 0.610 1.00 44.16 647 TRP A O 1
ATOM 670 N N . SER A 1 100 ? 6.459 -16.160 1.097 1.00 38.17 648 SER A N 1
ATOM 671 C CA . SER A 1 100 ? 7.907 -16.165 1.310 1.00 43.75 648 SER A CA 1
ATOM 672 C C . SER A 1 100 ? 8.532 -17.462 0.791 1.00 44.80 648 SER A C 1
ATOM 673 O O . SER A 1 100 ? 7.868 -18.309 0.190 1.00 43.56 648 SER A O 1
ATOM 676 N N . LEU A 1 101 ? 9.818 -17.668 1.068 1.00 41.78 649 LEU A N 1
ATOM 677 C CA . LEU A 1 101 ? 10.546 -18.740 0.386 1.00 44.94 649 LEU A CA 1
ATOM 678 C C . LEU A 1 101 ? 11.583 -19.356 1.308 1.00 45.53 649 LEU A C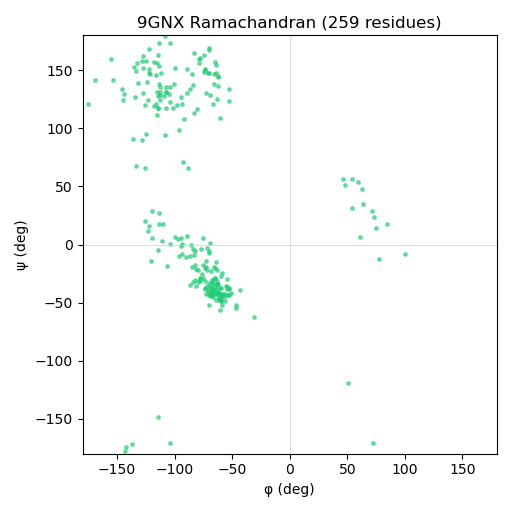 1
ATOM 679 O O . LEU A 1 101 ? 12.330 -18.623 1.960 1.00 46.31 649 LEU A O 1
ATOM 684 N N . ILE A 1 102 ? 11.631 -20.687 1.353 1.00 45.81 650 ILE A N 1
ATOM 685 C CA . ILE A 1 102 ? 12.724 -21.454 1.949 1.00 38.56 650 ILE A CA 1
ATOM 686 C C . ILE A 1 102 ? 13.492 -22.075 0.803 1.00 41.26 650 ILE A C 1
ATOM 687 O O . ILE A 1 102 ? 12.885 -22.608 -0.134 1.00 38.50 650 ILE A O 1
ATOM 692 N N . THR A 1 103 ? 14.819 -22.022 0.862 1.00 39.59 651 THR A N 1
ATOM 693 C CA . THR A 1 103 ? 15.621 -22.810 -0.047 1.00 38.50 651 THR A CA 1
ATOM 694 C C . THR A 1 103 ? 16.524 -23.706 0.781 1.00 42.19 651 THR A C 1
ATOM 695 O O . THR A 1 103 ? 16.884 -23.380 1.910 1.00 44.73 651 THR A O 1
ATOM 699 N N . VAL A 1 104 ? 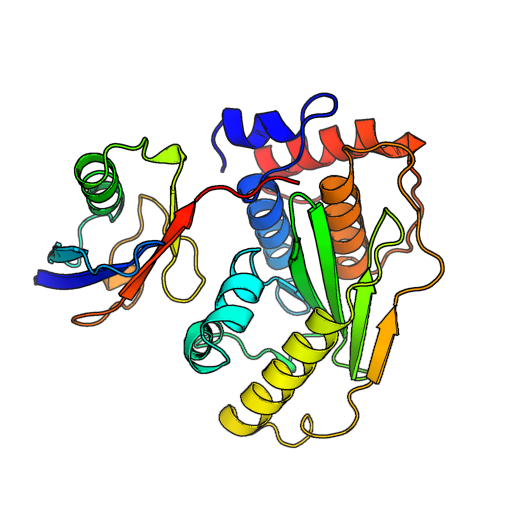16.864 -24.851 0.212 1.00 46.83 652 VAL A N 1
ATOM 700 C CA . VAL A 1 104 ? 17.776 -25.826 0.784 1.00 42.98 652 VAL A CA 1
ATOM 701 C C . VAL A 1 104 ? 18.834 -26.070 -0.268 1.00 42.10 652 VAL A C 1
ATOM 702 O O . VAL A 1 104 ? 18.506 -26.478 -1.387 1.00 50.15 652 VAL A O 1
ATOM 706 N N . THR A 1 105 ? 20.091 -25.798 0.040 1.00 43.12 653 THR A N 1
ATOM 707 C CA . THR A 1 105 ? 21.195 -26.167 -0.825 1.00 47.51 653 THR A CA 1
ATOM 708 C C . THR A 1 105 ? 21.871 -27.373 -0.204 1.00 48.83 653 THR A C 1
ATOM 709 O O . THR A 1 105 ? 22.307 -27.317 0.950 1.00 52.71 653 THR A O 1
ATOM 713 N N . LEU A 1 106 ? 21.943 -28.465 -0.961 1.00 50.23 654 LEU A N 1
ATOM 714 C CA . LEU A 1 106 ? 22.403 -29.729 -0.403 1.00 53.38 654 LEU A CA 1
ATOM 715 C C . LEU A 1 106 ? 23.911 -29.827 -0.294 1.00 63.13 654 LEU A C 1
ATOM 716 O O . LEU A 1 106 ? 24.416 -30.632 0.506 1.00 66.45 654 LEU A O 1
ATOM 721 N N . SER A 1 107 ? 24.642 -29.042 -1.081 1.00 62.43 655 SER A N 1
ATOM 722 C CA . SER A 1 107 ? 26.094 -29.144 -1.077 1.00 65.79 655 SER A CA 1
ATOM 723 C C . SER A 1 107 ? 26.684 -28.664 0.245 1.00 72.93 655 SER A C 1
ATOM 724 O O . SER A 1 107 ? 27.611 -29.289 0.781 1.00 82.29 655 SER A O 1
ATOM 727 N N . ASN A 1 108 ? 26.193 -27.542 0.780 1.00 59.01 656 ASN A N 1
ATOM 728 C CA . ASN A 1 108 ? 26.687 -27.070 2.066 1.00 55.82 656 ASN A CA 1
ATOM 729 C C . ASN A 1 108 ? 25.650 -27.188 3.170 1.00 49.59 656 ASN A C 1
ATOM 730 O O . ASN A 1 108 ? 25.937 -26.818 4.308 1.00 57.17 656 ASN A O 1
ATOM 735 N N . ARG A 1 109 ? 24.479 -27.749 2.877 1.00 51.94 657 ARG A N 1
ATOM 736 C CA . ARG A 1 109 ? 23.469 -28.090 3.891 1.00 52.99 657 ARG A CA 1
ATOM 737 C C . ARG A 1 109 ? 22.956 -26.855 4.628 1.00 51.25 657 ARG A C 1
ATOM 738 O O . ARG A 1 109 ? 22.830 -26.847 5.856 1.00 53.64 657 ARG A O 1
ATOM 746 N N . ILE A 1 110 ? 22.608 -25.822 3.860 1.00 44.18 658 ILE A N 1
ATOM 747 C CA . ILE A 1 110 ? 22.090 -24.557 4.392 1.00 49.98 658 ILE A CA 1
ATOM 748 C C . ILE A 1 110 ? 20.607 -24.449 4.050 1.00 49.27 658 ILE A C 1
ATOM 749 O O . ILE A 1 110 ? 20.217 -24.606 2.883 1.00 49.57 658 ILE A O 1
ATOM 754 N N . ILE A 1 111 ? 19.775 -24.190 5.061 1.00 50.96 659 ILE A N 1
ATOM 755 C CA . ILE A 1 111 ? 18.349 -23.896 4.883 1.00 51.07 659 ILE A CA 1
ATOM 756 C C . ILE A 1 111 ? 18.190 -22.385 4.996 1.00 49.43 659 ILE A C 1
ATOM 757 O O . ILE A 1 111 ? 18.544 -21.810 6.036 1.00 47.98 659 ILE A O 1
ATOM 762 N N . SER A 1 112 ? 17.735 -21.718 3.924 1.00 39.99 660 SER A N 1
ATOM 763 C CA . SER A 1 112 ? 17.702 -20.253 3.911 1.00 45.91 660 SER A CA 1
ATOM 764 C C . SER A 1 112 ? 16.260 -19.781 3.821 1.00 48.91 660 SER A C 1
ATOM 765 O O . SER A 1 112 ? 15.452 -20.404 3.132 1.00 46.56 660 SER A O 1
ATOM 768 N N . PHE A 1 113 ? 15.950 -18.656 4.470 1.00 54.09 661 PHE A N 1
ATOM 769 C CA . PHE A 1 113 ? 14.602 -18.073 4.484 1.00 47.89 661 PHE A CA 1
ATOM 770 C C . PHE A 1 113 ? 14.645 -16.694 3.828 1.00 46.39 661 PHE A C 1
ATOM 771 O O . PHE A 1 113 ? 15.393 -15.821 4.273 1.00 49.23 661 PHE A O 1
ATOM 779 N N . TYR A 1 114 ? 13.903 -16.516 2.737 1.00 40.87 662 TYR A N 1
ATOM 780 C CA . TYR A 1 114 ? 13.980 -15.332 1.894 1.00 42.26 662 TYR A CA 1
ATOM 781 C C . TYR A 1 114 ? 12.643 -14.639 2.037 1.00 54.06 662 TYR A C 1
ATOM 782 O O . TYR A 1 114 ? 11.587 -15.283 1.893 1.00 49.41 662 TYR A O 1
ATOM 791 N N . ASP A 1 115 ? 12.671 -13.353 2.358 1.00 54.53 663 ASP A N 1
ATOM 792 C CA . ASP A 1 115 ? 11.428 -12.609 2.414 1.00 57.83 663 ASP A CA 1
ATOM 793 C C . ASP A 1 115 ? 11.648 -11.183 1.926 1.00 60.86 663 ASP A C 1
ATOM 794 O O . ASP A 1 115 ? 12.547 -10.503 2.419 1.00 55.89 663 ASP A O 1
ATOM 799 N N . SER A 1 116 ? 10.795 -10.731 0.995 1.00 57.84 664 SER A N 1
ATOM 800 C CA . SER A 1 116 ? 10.864 -9.412 0.363 1.00 67.59 664 SER A CA 1
ATOM 801 C C . SER A 1 116 ? 10.354 -8.267 1.244 1.00 76.58 664 SER A C 1
ATOM 802 O O . SER A 1 116 ? 10.436 -7.097 0.823 1.00 77.91 664 SER A O 1
ATOM 805 N N . GLN A 1 117 ? 9.827 -8.569 2.438 1.00 67.37 665 GLN A N 1
ATOM 806 C CA . GLN A 1 117 ? 9.229 -7.572 3.317 1.00 65.04 665 GLN A CA 1
ATOM 807 C C . GLN A 1 117 ? 9.894 -7.544 4.687 1.00 74.59 665 GLN A C 1
ATOM 808 O O . GLN A 1 117 ? 9.350 -6.926 5.611 1.00 85.14 665 GLN A O 1
ATOM 814 N N . GLY A 1 118 ? 11.039 -8.207 4.854 1.00 65.94 666 GLY A N 1
ATOM 815 C CA . GLY A 1 118 ? 11.698 -8.254 6.150 1.00 70.08 666 GLY A CA 1
ATOM 816 C C . GLY A 1 118 ? 11.076 -9.171 7.193 1.00 73.66 666 GLY A C 1
ATOM 817 O O . GLY A 1 118 ? 11.425 -9.061 8.374 1.00 71.12 666 GLY A O 1
ATOM 818 N N . ILE A 1 119 ? 10.168 -10.074 6.801 1.00 69.42 667 ILE A N 1
ATOM 819 C CA . ILE A 1 119 ? 9.544 -11.005 7.743 1.00 76.59 667 ILE A CA 1
ATOM 820 C C . ILE A 1 119 ? 10.603 -11.918 8.352 1.00 78.80 667 ILE A C 1
ATOM 821 O O . ILE A 1 119 ? 11.578 -12.296 7.689 1.00 79.12 667 ILE A O 1
ATOM 826 N N . HIS A 1 120 ? 10.439 -12.262 9.631 1.00 75.57 668 HIS A N 1
ATOM 827 C CA . HIS A 1 120 ? 11.330 -13.189 10.328 1.00 83.82 668 HIS A CA 1
ATOM 828 C C . HIS A 1 120 ? 10.455 -14.254 10.987 1.00 101.67 668 HIS A C 1
ATOM 829 O O . HIS A 1 120 ? 10.044 -14.093 12.136 1.00 113.13 668 HIS A O 1
ATOM 836 N N . PHE A 1 121 ? 10.177 -15.346 10.275 1.00 104.31 669 PHE A N 1
ATOM 837 C CA . PHE A 1 121 ? 9.298 -16.413 10.762 1.00 96.61 669 PHE A CA 1
ATOM 838 C C . PHE A 1 121 ? 10.177 -17.628 11.079 1.00 94.36 669 PHE A C 1
ATOM 839 O O . PHE A 1 121 ? 10.490 -18.427 10.192 1.00 98.08 669 PHE A O 1
ATOM 847 N N . LYS A 1 122 ? 10.595 -17.756 12.352 1.00 93.40 670 LYS A N 1
ATOM 848 C CA . LYS A 1 122 ? 11.545 -18.790 12.796 1.00 80.06 670 LYS A CA 1
ATOM 849 C C . LYS A 1 122 ? 10.984 -20.206 12.731 1.00 77.31 670 LYS A C 1
ATOM 850 O O . LYS A 1 122 ? 11.746 -21.166 12.533 1.00 83.35 670 LYS A O 1
ATOM 856 N N . PHE A 1 123 ? 9.679 -20.362 12.917 1.00 61.92 671 PHE A N 1
ATOM 857 C CA . PHE A 1 123 ? 9.089 -21.689 12.904 1.00 50.99 671 PHE A CA 1
ATOM 858 C C . PHE A 1 123 ? 9.400 -22.439 11.617 1.00 51.63 671 PHE A C 1
ATOM 859 O O . PHE A 1 123 ? 9.602 -23.660 11.655 1.00 51.08 671 PHE A O 1
ATOM 867 N N . CYS A 1 124 ? 9.464 -21.763 10.468 1.00 43.59 672 CYS A N 1
ATOM 868 C CA . CYS A 1 124 ? 9.438 -22.608 9.281 1.00 48.33 672 CYS A CA 1
ATOM 869 C C . CYS A 1 124 ? 10.809 -23.191 8.931 1.00 53.42 672 CYS A C 1
ATOM 870 O O . CYS A 1 124 ? 10.862 -24.313 8.402 1.00 50.76 672 CYS A O 1
ATOM 873 N N . VAL A 1 125 ? 11.922 -22.496 9.232 1.00 47.98 673 VAL A N 1
ATOM 874 C CA . VAL A 1 125 ? 13.196 -23.168 8.976 1.00 47.12 673 VAL A CA 1
ATOM 875 C C . VAL A 1 125 ? 13.301 -24.406 9.843 1.00 49.03 673 VAL A C 1
ATOM 876 O O . VAL A 1 125 ? 13.795 -25.437 9.386 1.00 50.94 673 VAL A O 1
ATOM 880 N N . GLU A 1 126 ? 12.750 -24.375 11.057 1.00 50.79 674 GLU A N 1
ATOM 881 C CA . GLU A 1 126 ? 12.867 -25.589 11.849 1.00 55.00 674 GLU A CA 1
ATOM 882 C C . GLU A 1 126 ? 11.870 -26.645 11.409 1.00 56.39 674 GLU A C 1
ATOM 883 O O . GLU A 1 126 ? 12.188 -27.851 11.449 1.00 53.25 674 GLU A O 1
ATOM 889 N N . ASN A 1 127 ? 10.704 -26.274 10.859 1.00 52.20 675 ASN A N 1
ATOM 890 C CA . ASN A 1 127 ? 9.861 -27.306 10.259 1.00 49.69 675 ASN A CA 1
ATOM 891 C C . ASN A 1 127 ? 10.613 -28.003 9.141 1.00 46.79 675 ASN A C 1
ATOM 892 O O . ASN A 1 127 ? 10.529 -29.222 9.001 1.00 46.23 675 ASN A O 1
ATOM 897 N N . ILE A 1 128 ? 11.324 -27.236 8.309 1.00 41.15 676 ILE A N 1
ATOM 898 C CA . ILE A 1 128 ? 12.038 -27.855 7.197 1.00 47.68 676 ILE A CA 1
ATOM 899 C C . ILE A 1 128 ? 13.199 -28.716 7.700 1.00 46.83 676 ILE A C 1
ATOM 900 O O . ILE A 1 128 ? 13.399 -29.839 7.217 1.00 50.75 676 ILE A O 1
ATOM 905 N N . ARG A 1 129 ? 13.974 -28.224 8.679 1.00 41.66 677 ARG A N 1
ATOM 906 C CA . ARG A 1 129 ? 15.094 -29.004 9.193 1.00 49.57 677 ARG A CA 1
ATOM 907 C C . ARG A 1 129 ? 14.618 -30.330 9.763 1.00 53.08 677 ARG A C 1
ATOM 908 O O . ARG A 1 129 ? 15.283 -31.354 9.576 1.00 51.45 677 ARG A O 1
ATOM 916 N N . LYS A 1 130 ? 13.450 -30.349 10.429 1.00 47.42 678 LYS A N 1
ATOM 917 C CA . LYS A 1 130 ? 12.930 -31.604 10.978 1.00 47.54 678 LYS A CA 1
ATOM 918 C C . LYS A 1 130 ? 12.508 -32.557 9.866 1.00 48.96 678 LYS A C 1
ATOM 919 O O . LYS A 1 130 ? 12.761 -33.764 9.935 1.00 51.73 678 LYS A O 1
ATOM 925 N N . TYR A 1 131 ? 11.843 -32.023 8.844 1.00 46.27 679 TYR A N 1
ATOM 926 C CA . TYR A 1 131 ? 11.483 -32.807 7.671 1.00 44.71 679 TYR A CA 1
ATOM 927 C C . TYR A 1 131 ? 12.702 -33.448 7.020 1.00 46.53 679 TYR A C 1
ATOM 928 O O . TYR A 1 131 ? 12.685 -34.647 6.704 1.00 47.06 679 TYR A O 1
ATOM 937 N N . LEU A 1 132 ? 13.763 -32.666 6.788 1.00 42.55 680 LEU A N 1
ATOM 938 C CA . LEU A 1 132 ? 14.940 -33.197 6.115 1.00 46.96 680 LEU A CA 1
ATOM 939 C C . LEU A 1 132 ? 15.567 -34.319 6.922 1.00 42.22 680 LEU A C 1
ATOM 940 O O . LEU A 1 132 ? 15.997 -35.330 6.361 1.00 47.44 680 LEU A O 1
ATOM 945 N N . LEU A 1 133 ? 15.669 -34.137 8.243 1.00 43.38 681 LEU A N 1
ATOM 946 C CA . LEU A 1 133 ? 16.200 -35.174 9.112 1.00 49.15 681 LEU A CA 1
ATOM 947 C C . LEU A 1 133 ? 15.356 -36.444 9.046 1.00 52.75 681 LEU A C 1
ATOM 948 O O . LEU A 1 133 ? 15.891 -37.555 9.030 1.00 53.01 681 LEU A O 1
ATOM 953 N N . THR A 1 134 ? 14.023 -36.313 9.058 1.00 44.82 682 THR A N 1
ATOM 954 C CA . THR A 1 134 ? 13.194 -37.518 9.033 1.00 46.64 682 THR A CA 1
ATOM 955 C C . THR A 1 134 ? 13.289 -38.191 7.679 1.00 54.59 682 THR A C 1
ATOM 956 O O . THR A 1 134 ? 13.430 -39.411 7.588 1.00 58.64 682 THR A O 1
ATOM 960 N N . GLU A 1 135 ? 13.256 -37.398 6.608 1.00 46.54 683 GLU A N 1
ATOM 961 C CA . GLU A 1 135 ? 13.430 -37.962 5.276 1.00 50.54 683 GLU A CA 1
ATOM 962 C C . GLU A 1 135 ? 14.798 -38.646 5.141 1.00 57.02 683 GLU A C 1
ATOM 963 O O . GLU A 1 135 ? 14.903 -39.720 4.541 1.00 59.79 683 GLU A O 1
ATOM 969 N N . ALA A 1 136 ? 15.852 -38.082 5.750 1.00 51.21 684 ALA A N 1
ATOM 970 C CA . ALA A 1 136 ? 17.156 -38.743 5.676 1.00 56.08 684 ALA A CA 1
ATOM 971 C C . ALA A 1 136 ? 17.149 -40.079 6.407 1.00 62.44 684 ALA A C 1
ATOM 972 O O . ALA A 1 136 ? 17.771 -41.046 5.940 1.00 66.76 684 ALA A O 1
ATOM 974 N N . ARG A 1 137 ? 16.478 -40.162 7.568 1.00 62.83 685 ARG A N 1
ATOM 975 C CA . ARG A 1 137 ? 16.455 -41.465 8.242 1.00 62.42 685 ARG A CA 1
ATOM 976 C C . ARG A 1 137 ? 15.624 -42.447 7.456 1.00 60.38 685 ARG A C 1
ATOM 977 O O . ARG A 1 137 ? 15.983 -43.616 7.358 1.00 56.53 685 ARG A O 1
ATOM 985 N N . GLU A 1 138 ? 14.532 -41.996 6.831 1.00 61.80 686 GLU A N 1
ATOM 986 C CA . GLU A 1 138 ? 13.625 -42.952 6.196 1.00 62.85 686 GLU A CA 1
ATOM 987 C C . GLU A 1 138 ? 14.120 -43.424 4.834 1.00 62.46 686 GLU A C 1
ATOM 988 O O . GLU A 1 138 ? 13.851 -44.565 4.461 1.00 59.94 686 GLU A O 1
ATOM 994 N N . LYS A 1 139 ? 14.825 -42.580 4.074 1.00 60.86 687 LYS A N 1
ATOM 995 C CA . LYS A 1 139 ? 15.379 -43.014 2.798 1.00 53.02 687 LYS A CA 1
ATOM 996 C C . LYS A 1 139 ? 16.775 -43.601 2.933 1.00 59.05 687 LYS A C 1
ATOM 997 O O . LYS A 1 139 ? 17.421 -43.867 1.915 1.00 65.52 687 LYS A O 1
ATOM 1003 N N . ASN A 1 140 ? 17.269 -43.792 4.150 1.00 60.14 688 ASN A N 1
ATOM 1004 C CA . ASN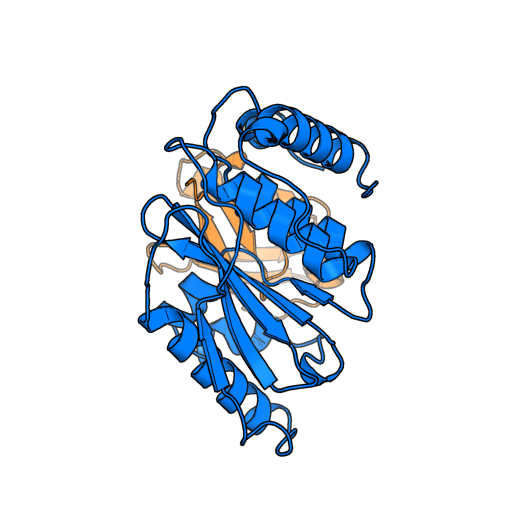 A 1 140 ? 18.597 -44.373 4.351 1.00 68.85 688 ASN A CA 1
ATOM 1005 C C . ASN A 1 140 ? 19.677 -43.517 3.677 1.00 61.02 688 ASN A C 1
ATOM 1006 O O . ASN A 1 140 ? 20.444 -43.966 2.840 1.00 59.43 688 ASN A O 1
ATOM 1011 N N . ARG A 1 141 ? 19.686 -42.239 4.011 1.00 56.80 689 ARG A N 1
ATOM 1012 C CA . ARG A 1 141 ? 20.760 -41.357 3.579 1.00 58.84 689 ARG A CA 1
ATOM 1013 C C . ARG A 1 141 ? 21.339 -40.698 4.820 1.00 55.62 689 ARG A C 1
ATOM 1014 O O . ARG A 1 141 ? 21.246 -39.482 4.994 1.00 56.54 689 ARG A O 1
ATOM 1022 N N . PRO A 1 142 ? 21.965 -41.501 5.698 1.00 55.43 690 PRO A N 1
ATOM 1023 C CA . PRO A 1 142 ? 22.423 -40.936 6.976 1.00 59.80 690 PRO A CA 1
ATOM 1024 C C . PRO A 1 142 ? 23.591 -39.974 6.840 1.00 61.95 690 PRO A C 1
ATOM 1025 O O . PRO A 1 142 ? 23.941 -39.313 7.829 1.00 62.25 690 PRO A O 1
ATOM 1029 N N . GLU A 1 143 ? 24.164 -39.807 5.648 1.00 58.86 691 GLU A N 1
ATOM 1030 C CA . GLU A 1 143 ? 25.153 -38.742 5.507 1.00 65.01 691 GLU A CA 1
ATOM 1031 C C . GLU A 1 143 ? 24.500 -37.362 5.538 1.00 66.55 691 GLU A C 1
ATOM 1032 O O . GLU A 1 143 ? 25.207 -36.353 5.540 1.00 61.60 691 GLU A O 1
ATOM 1038 N N . PHE A 1 144 ? 23.173 -37.299 5.620 1.00 65.75 692 PHE A N 1
ATOM 1039 C CA . PHE A 1 144 ? 22.434 -36.046 5.691 1.00 60.59 692 PHE A CA 1
ATOM 1040 C C . PHE A 1 144 ? 21.741 -35.852 7.032 1.00 59.54 692 PHE A C 1
ATOM 1041 O O . PHE A 1 144 ? 20.840 -35.029 7.127 1.00 58.06 692 PHE A O 1
ATOM 1049 N N . LEU A 1 145 ? 22.138 -36.589 8.063 1.00 62.07 693 LEU A N 1
ATOM 1050 C CA . LEU A 1 145 ? 21.558 -36.489 9.398 1.00 58.72 693 LEU A CA 1
ATOM 1051 C C . LEU A 1 145 ? 22.204 -35.419 10.276 1.00 72.85 693 LEU A C 1
ATOM 1052 O O . LEU A 1 145 ? 21.689 -35.148 11.369 1.00 79.91 693 LEU A O 1
ATOM 1057 N N . GLN A 1 146 ? 23.325 -34.834 9.860 1.00 66.38 694 GLN A N 1
ATOM 1058 C CA . GLN A 1 146 ? 24.182 -33.974 10.651 1.00 65.10 694 GLN A CA 1
ATOM 1059 C C . GLN A 1 146 ? 24.546 -32.763 9.803 1.00 58.78 694 GLN A C 1
ATOM 1060 O O . GLN A 1 146 ? 24.503 -32.827 8.573 1.00 63.44 694 GLN A O 1
ATOM 1066 N N . GLY A 1 147 ? 24.835 -31.611 10.387 1.00 53.54 695 GLY A N 1
ATOM 1067 C CA . GLY A 1 147 ? 25.442 -30.560 9.577 1.00 59.42 695 GLY A CA 1
ATOM 1068 C C . GLY A 1 147 ? 24.507 -29.458 9.079 1.00 66.30 695 GLY A C 1
ATOM 1069 O O . GLY A 1 147 ? 24.986 -28.447 8.535 1.00 59.55 695 GLY A O 1
ATOM 1070 N N . TRP A 1 148 ? 23.199 -29.602 9.263 1.00 59.88 696 TRP A N 1
ATOM 1071 C CA . TRP A 1 148 ? 22.268 -28.602 8.754 1.00 54.64 696 TRP A CA 1
ATOM 1072 C C . TRP A 1 148 ? 22.400 -27.308 9.539 1.00 53.66 696 TRP A C 1
ATOM 1073 O O . TRP A 1 148 ? 22.387 -27.317 10.772 1.00 57.55 696 TRP A O 1
ATOM 1084 N N . GLN A 1 149 ? 22.562 -26.203 8.820 1.00 54.72 697 GLN A N 1
ATOM 1085 C CA . GLN A 1 149 ? 22.655 -24.868 9.390 1.00 61.26 697 GLN A CA 1
ATOM 1086 C C . GLN A 1 149 ? 21.598 -23.963 8.763 1.00 60.25 697 GLN A C 1
ATOM 1087 O O . GLN A 1 149 ? 21.121 -24.199 7.647 1.00 52.15 697 GLN A O 1
ATOM 1093 N N . THR A 1 150 ? 21.254 -22.897 9.467 1.00 65.52 698 THR A N 1
ATOM 1094 C CA . THR A 1 150 ? 20.218 -22.003 8.966 1.00 70.82 698 THR A CA 1
ATOM 1095 C C . THR A 1 150 ? 20.809 -20.643 8.618 1.00 73.09 698 THR A C 1
ATOM 1096 O O . THR A 1 150 ? 21.987 -20.360 8.869 1.00 74.58 698 THR A O 1
ATOM 1100 N N . ALA A 1 151 ? 19.958 -19.803 8.023 1.00 77.02 699 ALA A N 1
ATOM 1101 C CA . ALA A 1 151 ? 20.351 -18.470 7.558 1.00 88.65 699 ALA A CA 1
ATOM 1102 C C . ALA A 1 151 ? 19.146 -17.681 7.024 1.00 98.40 699 ALA A C 1
ATOM 1103 O O . ALA A 1 151 ? 18.463 -18.131 6.098 1.00 94.38 699 ALA A O 1
ATOM 1105 N N . VAL A 1 152 ? 18.855 -16.516 7.603 1.00 108.26 700 VAL A N 1
ATOM 1106 C CA . VAL A 1 152 ? 17.886 -15.591 7.009 1.00 102.91 700 VAL A CA 1
ATOM 1107 C C . VAL A 1 152 ? 18.643 -14.785 5.961 1.00 111.04 700 VAL A C 1
ATOM 1108 O O . VAL A 1 152 ? 19.524 -13.992 6.301 1.00 119.30 700 VAL A O 1
ATOM 1112 N N . THR A 1 153 ? 18.304 -14.985 4.687 1.00 105.04 701 THR A N 1
ATOM 1113 C CA . THR A 1 153 ? 19.252 -14.517 3.683 1.00 106.75 701 THR A CA 1
ATOM 1114 C C . THR A 1 153 ? 19.399 -13.000 3.648 1.00 101.94 701 THR A C 1
ATOM 1115 O O . THR A 1 153 ? 18.458 -12.267 3.328 1.00 99.19 701 THR A O 1
ATOM 1119 N N . LYS A 1 154 ? 20.656 -12.639 3.878 1.00 96.64 702 LYS A N 1
ATOM 1120 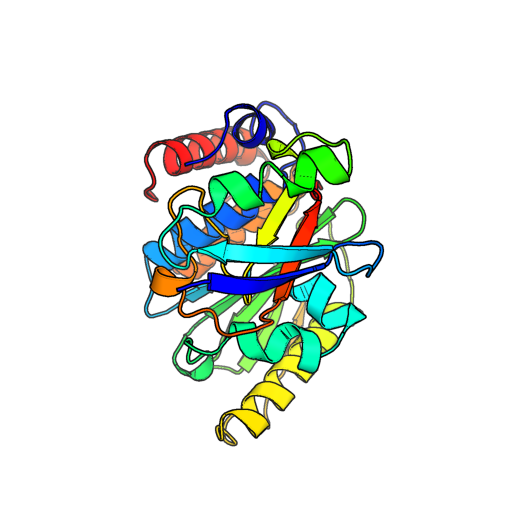C CA . LYS A 1 154 ? 21.150 -11.276 3.938 1.00 92.34 702 LYS A CA 1
ATOM 1121 C C . LYS A 1 154 ? 20.995 -10.579 2.581 1.00 97.18 702 LYS A C 1
ATOM 1122 O O . LYS A 1 154 ? 20.953 -11.226 1.529 1.00 99.69 702 LYS A O 1
ATOM 1128 N N . CYS A 1 155 ? 20.902 -9.244 2.617 1.00 94.38 703 CYS A N 1
ATOM 1129 C CA . CYS A 1 155 ? 21.459 -8.820 1.322 1.00 103.97 703 CYS A CA 1
ATOM 1130 C C . CYS A 1 155 ? 20.428 -8.848 0.191 1.00 94.92 703 CYS A C 1
ATOM 1131 O O . CYS A 1 155 ? 20.582 -9.544 -0.816 1.00 97.48 703 CYS A O 1
ATOM 1134 N N . ILE A 1 156 ? 19.104 -8.889 0.270 1.00 87.21 704 ILE A N 1
ATOM 1135 C CA . ILE A 1 156 ? 18.323 -9.255 -0.908 1.00 65.93 704 ILE A CA 1
ATOM 1136 C C . ILE A 1 156 ? 17.349 -8.132 -1.234 1.00 52.91 704 ILE A C 1
ATOM 1137 O O . ILE A 1 156 ? 16.891 -7.422 -0.332 1.00 55.35 704 ILE A O 1
ATOM 1142 N N . PRO A 1 157 ? 17.040 -7.930 -2.505 1.00 49.16 705 PRO A N 1
ATOM 1143 C CA . PRO A 1 157 ? 16.130 -6.850 -2.887 1.00 59.96 705 PRO A CA 1
ATOM 1144 C C . PRO A 1 157 ? 14.827 -6.935 -2.104 1.00 58.91 705 PRO A C 1
ATOM 1145 O O . PRO A 1 157 ? 14.265 -8.010 -1.914 1.00 59.14 705 PRO A O 1
ATOM 1149 N N . GLN A 1 158 ? 14.389 -5.797 -1.591 1.00 66.19 706 GLN A N 1
ATOM 1150 C CA . GLN A 1 158 ? 13.229 -5.730 -0.716 1.00 61.11 706 GLN A CA 1
ATOM 1151 C C . GLN A 1 158 ? 12.112 -4.999 -1.440 1.00 55.46 706 GLN A C 1
ATOM 1152 O O . GLN A 1 158 ? 12.373 -4.111 -2.258 1.00 54.95 706 GLN A O 1
ATOM 1158 N N . GLN A 1 159 ? 10.871 -5.391 -1.158 1.00 50.96 707 GLN A N 1
ATOM 1159 C CA . GLN A 1 159 ? 9.752 -4.752 -1.824 1.00 54.21 707 GLN A CA 1
ATOM 1160 C C . GLN A 1 159 ? 9.446 -3.411 -1.177 1.00 49.68 707 GLN A C 1
ATOM 1161 O O . GLN A 1 159 ? 9.783 -3.144 -0.019 1.00 53.41 707 GLN A O 1
ATOM 1167 N N . LYS A 1 160 ? 8.824 -2.552 -1.954 1.00 53.38 708 LYS A N 1
ATOM 1168 C CA . LYS A 1 160 ? 8.491 -1.210 -1.495 1.00 51.42 708 LYS A CA 1
ATOM 1169 C C . LYS A 1 160 ? 6.994 -0.966 -1.597 1.00 56.70 708 LYS A C 1
ATOM 1170 O O . LYS A 1 160 ? 6.537 0.176 -1.539 1.00 60.88 708 LYS A O 1
ATOM 1176 N N . ASN A 1 161 ? 6.211 -2.030 -1.744 1.00 53.06 709 ASN A N 1
ATOM 1177 C CA . ASN A 1 161 ? 4.756 -1.918 -1.723 1.00 46.49 709 ASN A CA 1
ATOM 1178 C C . ASN A 1 161 ? 4.207 -3.144 -0.981 1.00 56.16 709 ASN A C 1
ATOM 1179 O O . ASN A 1 161 ? 4.960 -3.993 -0.479 1.00 52.59 709 ASN A O 1
ATOM 1184 N N . ASP A 1 162 ? 2.888 -3.288 -0.961 1.00 53.06 710 ASP A N 1
ATOM 1185 C CA . ASP A 1 162 ? 2.256 -4.350 -0.190 1.00 50.90 710 ASP A CA 1
ATOM 1186 C C . ASP A 1 162 ? 1.658 -5.409 -1.086 1.00 53.79 710 ASP A C 1
ATOM 1187 O O . ASP A 1 162 ? 0.766 -6.159 -0.665 1.00 54.38 710 ASP A O 1
ATOM 1192 N N . SER A 1 163 ? 2.066 -5.443 -2.336 1.00 50.55 711 SER A N 1
ATOM 1193 C CA . SER A 1 163 ? 1.488 -6.423 -3.237 1.00 53.77 711 SER A CA 1
ATOM 1194 C C . SER A 1 163 ? 2.461 -7.402 -3.880 1.00 51.09 711 SER A C 1
ATOM 1195 O O . SER A 1 163 ? 1.987 -8.375 -4.467 1.00 48.44 711 SER A O 1
ATOM 1198 N N . ASP A 1 164 ? 3.782 -7.183 -3.840 1.00 51.00 712 ASP A N 1
ATOM 1199 C CA . ASP A 1 164 ? 4.656 -7.891 -4.778 1.00 47.27 712 ASP A CA 1
ATOM 1200 C C . ASP A 1 164 ? 5.378 -9.118 -4.206 1.00 44.65 712 ASP A C 1
ATOM 1201 O O . ASP A 1 164 ? 6.211 -9.706 -4.899 1.00 47.15 712 ASP A O 1
ATOM 1206 N N . CYS A 1 165 ? 5.061 -9.528 -2.975 1.00 37.44 713 CYS A N 1
ATOM 1207 C CA . CYS A 1 165 ? 5.559 -10.709 -2.270 1.00 36.48 713 CYS A CA 1
ATOM 1208 C C . CYS A 1 165 ? 5.885 -11.836 -3.231 1.00 40.60 713 CYS A C 1
ATOM 1209 O O . CYS A 1 165 ? 6.910 -12.505 -3.093 1.00 41.78 713 CYS A O 1
ATOM 1212 N N . GLY A 1 166 ? 4.781 -12.217 -3.873 1.00 42.57 714 GLY A N 1
ATOM 1213 C CA . GLY A 1 166 ? 4.802 -13.409 -4.704 1.00 40.81 714 GLY A CA 1
ATOM 1214 C C . GLY A 1 166 ? 5.760 -13.261 -5.865 1.00 47.95 714 GLY A C 1
ATOM 1215 O O . GLY A 1 166 ? 6.351 -14.243 -6.316 1.00 40.59 714 GLY A O 1
ATOM 1216 N N . VAL A 1 167 ? 5.884 -12.046 -6.401 1.00 40.98 715 VAL A N 1
ATOM 1217 C CA . VAL A 1 167 ? 6.725 -11.826 -7.568 1.00 39.13 715 VAL A CA 1
ATOM 1218 C C . VAL A 1 167 ? 8.176 -11.910 -7.159 1.00 40.91 715 VAL A C 1
ATOM 1219 O O . VAL A 1 167 ? 9.001 -12.541 -7.840 1.00 41.42 715 VAL A O 1
ATOM 1223 N N . PHE A 1 168 ? 8.509 -11.302 -6.015 1.00 40.21 716 PHE A N 1
ATOM 1224 C CA . PHE A 1 168 ? 9.858 -11.458 -5.480 1.00 40.80 716 PHE A CA 1
ATOM 1225 C C . PHE A 1 168 ? 10.176 -12.925 -5.268 1.00 44.50 716 PHE A C 1
ATOM 1226 O O . PHE A 1 168 ? 11.265 -13.381 -5.623 1.00 41.55 716 PHE A O 1
ATOM 1234 N N . VAL A 1 169 ? 9.244 -13.685 -4.674 1.00 42.10 717 VAL A N 1
ATOM 1235 C CA . VAL A 1 169 ? 9.504 -15.109 -4.431 1.00 36.65 717 VAL A CA 1
ATOM 1236 C C . VAL A 1 169 ? 9.847 -15.812 -5.726 1.00 39.14 717 VAL A C 1
ATOM 1237 O O . VAL A 1 169 ? 10.770 -16.624 -5.785 1.00 43.42 717 VAL A O 1
ATOM 1241 N N . LEU A 1 170 ? 9.109 -15.530 -6.792 1.00 41.40 718 LEU A N 1
ATOM 1242 C CA . LEU A 1 170 ? 9.355 -16.285 -8.012 1.00 37.77 718 LEU A CA 1
ATOM 1243 C C . LEU A 1 170 ? 10.626 -15.828 -8.691 1.00 46.59 718 LEU A C 1
ATOM 1244 O O . LEU A 1 170 ? 11.290 -16.620 -9.380 1.00 47.91 718 LEU A O 1
ATOM 1249 N N . GLN A 1 171 ? 10.995 -14.564 -8.507 1.00 40.70 719 GLN A N 1
ATOM 1250 C CA . GLN A 1 171 ? 12.248 -14.101 -9.077 1.00 42.58 719 GLN A CA 1
ATOM 1251 C C . GLN A 1 171 ? 13.444 -14.652 -8.298 1.00 42.21 719 GLN A C 1
ATOM 1252 O O . GLN A 1 171 ? 14.464 -15.024 -8.901 1.00 50.46 719 GLN A O 1
ATOM 1258 N N . TYR A 1 172 ? 13.350 -14.739 -6.963 1.00 42.20 720 TYR A N 1
ATOM 1259 C CA . TYR A 1 172 ? 14.390 -15.455 -6.225 1.00 44.89 720 TYR A CA 1
ATOM 1260 C C . TYR A 1 172 ? 14.520 -16.884 -6.740 1.00 53.31 720 TYR A C 1
ATOM 1261 O O . TYR A 1 172 ? 15.633 -17.406 -6.895 1.00 49.50 720 TYR A O 1
ATOM 1270 N N . CYS A 1 173 ? 13.383 -17.538 -6.990 1.00 45.82 721 CYS A N 1
ATOM 1271 C CA . CYS A 1 173 ? 13.377 -18.921 -7.448 1.00 41.63 721 CYS A CA 1
ATOM 1272 C C . CYS A 1 173 ? 14.086 -19.030 -8.770 1.00 47.53 721 CYS A C 1
ATOM 1273 O O . CYS A 1 173 ? 14.848 -19.967 -8.993 1.00 48.53 721 CYS A O 1
ATOM 1276 N N . LYS A 1 174 ? 13.752 -18.128 -9.699 1.00 45.20 722 LYS A N 1
ATOM 1277 C CA . LYS A 1 174 ? 14.338 -18.272 -11.026 1.00 43.79 722 LYS A CA 1
ATOM 1278 C C . LYS A 1 174 ? 15.826 -17.990 -10.976 1.00 49.19 722 LYS A C 1
ATOM 1279 O O . LYS A 1 174 ? 16.627 -18.694 -11.616 1.00 48.41 722 LYS A O 1
ATOM 1285 N N . CYS A 1 175 ? 16.222 -16.966 -10.211 1.00 48.31 723 CYS A N 1
ATOM 1286 C CA . CYS A 1 175 ? 17.641 -16.619 -10.073 1.00 48.39 723 CYS A CA 1
ATOM 1287 C C . CYS A 1 175 ? 18.441 -17.777 -9.494 1.00 49.04 723 CYS A C 1
ATOM 1288 O O . CYS A 1 175 ? 19.535 -18.085 -9.980 1.00 49.81 723 CYS A O 1
ATOM 1291 N N . LEU A 1 176 ? 17.934 -18.361 -8.403 1.00 50.42 724 LEU A N 1
ATOM 1292 C CA . LEU A 1 176 ? 18.689 -19.442 -7.765 1.00 52.32 724 LEU A CA 1
ATOM 1293 C C . LEU A 1 176 ? 18.749 -20.675 -8.661 1.00 56.75 724 LEU A C 1
ATOM 1294 O O . LEU A 1 176 ? 19.804 -21.304 -8.795 1.00 53.42 724 LEU A O 1
ATOM 1299 N N . ALA A 1 177 ? 17.634 -21.022 -9.310 1.00 53.74 725 ALA A N 1
ATOM 1300 C CA . ALA A 1 177 ? 17.632 -22.194 -10.183 1.00 50.32 725 ALA A CA 1
ATOM 1301 C C . ALA A 1 177 ? 18.588 -22.041 -11.353 1.00 53.88 725 ALA A C 1
ATOM 1302 O O . ALA A 1 177 ? 19.206 -23.018 -11.778 1.00 57.89 725 ALA A O 1
ATOM 1304 N N . LEU A 1 178 ? 18.697 -20.850 -11.924 1.00 53.11 726 LEU A N 1
ATOM 1305 C CA . LEU A 1 178 ? 19.603 -20.658 -13.052 1.00 60.28 726 LEU A CA 1
ATOM 1306 C C . LEU A 1 178 ? 20.959 -20.152 -12.608 1.00 53.73 726 LEU A C 1
ATOM 1307 O O . LEU A 1 178 ? 21.792 -19.799 -13.458 1.00 63.48 726 LEU A O 1
ATOM 1312 N N . GLU A 1 179 ? 21.181 -20.067 -11.295 1.00 62.00 727 GLU A N 1
ATOM 1313 C CA . GLU A 1 179 ? 22.435 -19.590 -10.701 1.00 59.38 727 GLU A CA 1
ATOM 1314 C C . GLU A 1 179 ? 22.821 -18.216 -11.236 1.00 53.62 727 GLU A C 1
ATOM 1315 O O . GLU A 1 179 ? 23.932 -17.997 -11.720 1.00 59.27 727 GLU A O 1
ATOM 1321 N N . GLN A 1 180 ? 21.891 -17.284 -11.064 1.00 52.17 728 GLN A N 1
ATOM 1322 C CA . GLN A 1 180 ? 22.203 -15.913 -11.411 1.00 60.18 728 GLN A CA 1
ATOM 1323 C C . GLN A 1 180 ? 22.185 -15.047 -10.174 1.00 52.86 728 GLN A C 1
ATOM 1324 O O . GLN A 1 180 ? 21.529 -15.387 -9.192 1.00 59.38 728 GLN A O 1
ATOM 1330 N N . PRO A 1 181 ? 22.885 -13.920 -10.191 1.00 55.93 729 PRO A N 1
ATOM 1331 C CA . PRO A 1 181 ? 22.817 -12.998 -9.057 1.00 56.56 729 PRO A CA 1
ATOM 1332 C C . PRO A 1 181 ? 21.457 -12.330 -9.009 1.00 55.52 729 PRO A C 1
ATOM 1333 O O . PRO A 1 181 ? 20.662 -12.406 -9.940 1.00 63.59 729 PRO A O 1
ATOM 1337 N N . PHE A 1 182 ? 21.194 -11.688 -7.885 1.00 51.28 730 PHE A N 1
ATOM 1338 C CA . PHE A 1 182 ? 19.922 -11.031 -7.648 1.00 54.79 730 PHE A CA 1
ATOM 1339 C C . PHE A 1 182 ? 19.996 -9.599 -8.167 1.00 50.96 730 PHE A C 1
ATOM 1340 O O . PHE A 1 182 ? 19.948 -8.645 -7.408 1.00 59.79 730 PHE A O 1
ATOM 1348 N N . GLN A 1 183 ? 20.135 -9.463 -9.486 1.00 47.67 731 GLN A N 1
ATOM 1349 C CA . GLN A 1 183 ? 20.264 -8.144 -10.116 1.00 51.23 731 GLN A CA 1
ATOM 1350 C C . GLN A 1 183 ? 18.883 -7.634 -10.539 1.00 57.46 731 GLN A C 1
ATOM 1351 O O . GLN A 1 183 ? 18.538 -7.543 -11.727 1.00 57.13 731 GLN A O 1
ATOM 1357 N N . PHE A 1 184 ? 18.095 -7.281 -9.529 1.00 52.61 732 PHE A N 1
ATOM 1358 C CA . PHE A 1 184 ? 16.774 -6.724 -9.771 1.00 54.27 732 PHE A CA 1
ATOM 1359 C C . PHE A 1 184 ? 16.379 -5.886 -8.568 1.00 52.46 732 PHE A C 1
ATOM 1360 O O . PHE A 1 184 ? 16.923 -6.040 -7.476 1.00 50.31 732 PHE A O 1
ATOM 1368 N N . SER A 1 185 ? 15.428 -4.989 -8.775 1.00 54.72 733 SER A N 1
ATOM 1369 C CA . SER A 1 185 ? 14.880 -4.248 -7.653 1.00 53.91 733 SER A CA 1
ATOM 1370 C C . SER A 1 185 ? 13.390 -4.058 -7.884 1.00 54.04 733 SER A C 1
ATOM 1371 O O . SER A 1 185 ? 12.824 -4.539 -8.876 1.00 51.64 733 SER A O 1
ATOM 1374 N N . GLN A 1 186 ? 12.760 -3.353 -6.945 1.00 51.14 734 GLN A N 1
ATOM 1375 C CA . GLN A 1 186 ? 11.329 -3.088 -7.009 1.00 49.03 734 GLN A CA 1
ATOM 1376 C C . GLN A 1 186 ? 10.913 -2.444 -8.325 1.00 50.91 734 GLN A C 1
ATOM 1377 O O . GLN A 1 186 ? 9.834 -2.761 -8.856 1.00 53.45 734 GLN A O 1
ATOM 1383 N N . GLU A 1 187 ? 11.739 -1.539 -8.858 1.00 50.39 735 GLU A N 1
ATOM 1384 C CA . GLU A 1 187 ? 11.432 -0.872 -10.115 1.00 52.99 735 GLU A CA 1
ATOM 1385 C C . GLU A 1 187 ? 11.248 -1.852 -11.277 1.00 51.91 735 GLU A C 1
ATOM 1386 O O . GLU A 1 187 ? 10.575 -1.507 -12.248 1.00 63.66 735 GLU A O 1
ATOM 1392 N N . ASP A 1 188 ? 11.836 -3.055 -11.219 1.00 49.70 736 ASP A N 1
ATOM 1393 C CA . ASP A 1 188 ? 11.706 -4.020 -12.307 1.00 52.39 736 ASP A CA 1
ATOM 1394 C C . ASP A 1 188 ? 10.413 -4.837 -12.247 1.00 54.95 736 ASP A C 1
ATOM 1395 O O . ASP A 1 188 ? 10.123 -5.575 -13.193 1.00 55.43 736 ASP A O 1
ATOM 1400 N N . MET A 1 189 ? 9.639 -4.748 -11.172 1.00 54.25 737 MET A N 1
ATOM 1401 C CA . MET A 1 189 ? 8.634 -5.773 -10.911 1.00 45.99 737 MET A CA 1
ATOM 1402 C C . MET A 1 189 ? 7.473 -5.726 -11.897 1.00 49.82 737 MET A C 1
ATOM 1403 O O . MET A 1 189 ? 6.952 -6.794 -12.256 1.00 52.83 737 MET A O 1
ATOM 1408 N N . PRO A 1 190 ? 6.980 -4.547 -12.321 1.00 46.01 738 PRO A N 1
ATOM 1409 C CA . PRO A 1 190 ? 5.959 -4.566 -13.381 1.00 50.05 738 PRO A CA 1
ATOM 1410 C C . PRO A 1 190 ? 6.402 -5.401 -14.569 1.00 55.10 738 PRO A C 1
ATOM 1411 O O . PRO A 1 190 ? 5.597 -6.157 -15.135 1.00 55.16 738 PRO A O 1
ATOM 1415 N N . ARG A 1 191 ? 7.672 -5.277 -14.957 1.00 45.73 739 ARG A N 1
ATOM 1416 C CA . ARG A 1 191 ? 8.157 -6.010 -16.114 1.00 48.56 739 ARG A CA 1
ATOM 1417 C C . ARG A 1 191 ? 8.427 -7.473 -15.779 1.00 52.09 739 ARG A C 1
ATOM 1418 O O . ARG A 1 191 ? 8.264 -8.333 -16.647 1.00 52.02 739 ARG A O 1
ATOM 1426 N N . VAL A 1 192 ? 8.832 -7.784 -14.545 1.00 46.59 740 VAL A N 1
ATOM 1427 C CA . VAL A 1 192 ? 8.928 -9.199 -14.191 1.00 44.60 740 VAL A CA 1
ATOM 1428 C C . VAL A 1 192 ? 7.531 -9.844 -14.149 1.00 51.12 740 VAL A C 1
ATOM 1429 O O . VAL A 1 192 ? 7.355 -11.003 -14.561 1.00 48.56 740 VAL A O 1
ATOM 1433 N N . ARG A 1 193 ? 6.480 -9.101 -13.749 1.00 50.96 741 ARG A N 1
ATOM 1434 C CA . ARG A 1 193 ? 5.119 -9.644 -13.855 1.00 50.05 741 ARG A CA 1
ATOM 1435 C C . ARG A 1 193 ? 4.787 -10.004 -15.294 1.00 49.72 741 ARG A C 1
ATOM 1436 O O . ARG A 1 193 ? 4.196 -11.065 -15.557 1.00 49.10 741 ARG A O 1
ATOM 1444 N N . LYS A 1 194 ? 5.139 -9.130 -16.243 1.00 45.40 742 LYS A N 1
ATOM 1445 C CA . LYS A 1 194 ? 4.774 -9.497 -17.603 1.00 50.04 742 LYS A CA 1
ATOM 1446 C C . LYS A 1 194 ? 5.690 -10.578 -18.168 1.00 51.96 742 LYS A C 1
ATOM 1447 O O . LYS A 1 194 ? 5.239 -11.406 -18.965 1.00 54.08 742 LYS A O 1
ATOM 1453 N N . ARG A 1 195 ? 6.933 -10.717 -17.698 1.00 52.87 743 ARG A N 1
ATOM 1454 C CA . ARG A 1 195 ? 7.740 -11.853 -18.147 1.00 53.49 743 ARG A CA 1
ATOM 1455 C C . ARG A 1 195 ? 7.156 -13.170 -17.648 1.00 42.12 743 ARG A C 1
ATOM 1456 O O . ARG A 1 195 ? 7.073 -14.135 -18.401 1.00 47.54 743 ARG A O 1
ATOM 1464 N N . ILE A 1 196 ? 6.772 -13.234 -16.373 1.00 42.76 744 ILE A N 1
ATOM 1465 C CA . ILE A 1 196 ? 6.205 -14.464 -15.831 1.00 44.76 744 ILE A CA 1
ATOM 1466 C C . ILE A 1 196 ? 4.940 -14.838 -16.586 1.00 49.41 744 ILE A C 1
ATOM 1467 O O . ILE A 1 196 ? 4.773 -15.981 -17.020 1.00 49.85 744 ILE A O 1
ATOM 1472 N N . TYR A 1 197 ? 4.050 -13.872 -16.787 1.00 48.12 745 TYR A N 1
ATOM 1473 C CA . TYR A 1 197 ? 2.888 -14.076 -17.638 1.00 47.72 745 TYR A CA 1
ATOM 1474 C C . TYR A 1 197 ? 3.270 -14.748 -18.956 1.00 57.79 745 TYR A C 1
ATOM 1475 O O . TYR A 1 197 ? 2.635 -15.726 -19.381 1.00 54.91 745 TYR A O 1
ATOM 1484 N N . LYS A 1 198 ? 4.257 -14.189 -19.658 1.0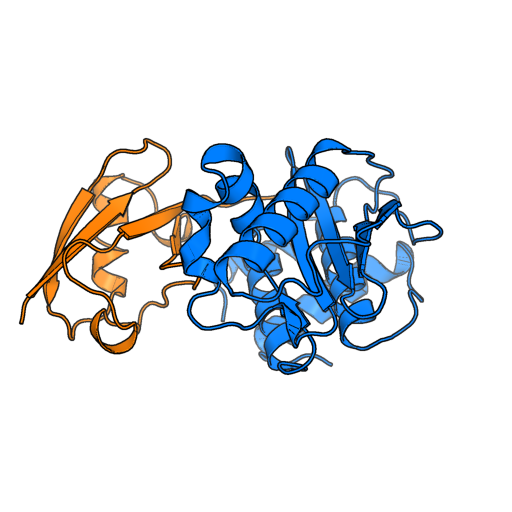0 53.16 746 LYS A N 1
ATOM 1485 C CA . LYS A 1 198 ? 4.586 -14.698 -20.984 1.00 48.90 746 LYS A CA 1
ATOM 1486 C C . LYS A 1 198 ? 5.170 -16.106 -20.893 1.00 61.37 746 LYS A C 1
ATOM 1487 O O . LYS A 1 198 ? 4.880 -16.967 -21.734 1.00 57.75 746 LYS A O 1
ATOM 1493 N N . GLU A 1 199 ? 5.988 -16.352 -19.866 1.00 53.92 747 GLU A N 1
ATOM 1494 C CA . GLU A 1 199 ? 6.626 -17.649 -19.714 1.00 52.93 747 GLU A CA 1
ATOM 1495 C C . GLU A 1 199 ? 5.582 -18.717 -19.427 1.00 55.32 747 GLU A C 1
ATOM 1496 O O . GLU A 1 199 ? 5.655 -19.822 -19.975 1.00 55.40 747 GLU A O 1
ATOM 1502 N N . LEU A 1 200 ? 4.587 -18.384 -18.589 1.00 53.42 748 LEU A N 1
ATOM 1503 C CA . LEU A 1 200 ? 3.497 -19.302 -18.296 1.00 53.62 748 LEU A CA 1
ATOM 1504 C C . LEU A 1 200 ? 2.658 -19.570 -19.536 1.00 61.14 748 LEU A C 1
ATOM 1505 O O . LEU A 1 200 ? 2.287 -20.719 -19.794 1.00 67.31 748 LEU A O 1
ATOM 1510 N N . CYS A 1 201 ? 2.371 -18.539 -20.343 1.00 62.49 749 CYS A N 1
ATOM 1511 C CA . CYS A 1 201 ? 1.600 -18.807 -21.559 1.00 61.59 749 CYS A CA 1
ATOM 1512 C C . CYS A 1 201 ? 2.380 -19.651 -22.561 1.00 65.32 749 CYS A C 1
ATOM 1513 O O . CYS A 1 201 ? 1.795 -20.471 -23.270 1.00 73.00 749 CYS A O 1
ATOM 1516 N N . GLU A 1 202 ? 3.691 -19.506 -22.648 1.00 62.08 750 GLU A N 1
ATOM 1517 C CA . GLU A 1 202 ? 4.442 -20.303 -23.610 1.00 64.65 750 GLU A CA 1
ATOM 1518 C C . GLU A 1 202 ? 4.996 -21.592 -23.016 1.00 65.90 750 GLU A C 1
ATOM 1519 O O . GLU A 1 202 ? 5.645 -22.355 -23.741 1.00 69.54 750 GLU A O 1
ATOM 1525 N N . CYS A 1 203 ? 4.740 -21.846 -21.727 1.00 59.30 751 CYS A N 1
ATOM 1526 C CA . CYS A 1 203 ? 5.252 -23.009 -21.008 1.00 64.22 751 CYS A CA 1
ATOM 1527 C C . CYS A 1 203 ? 6.741 -23.204 -21.280 1.00 74.85 751 CYS A C 1
ATOM 1528 O O . CYS A 1 203 ? 7.175 -24.252 -21.761 1.00 85.17 751 CYS A O 1
ATOM 1531 N N . ARG A 1 204 ? 7.523 -22.159 -20.995 1.00 73.90 752 ARG A N 1
ATOM 1532 C CA . ARG A 1 204 ? 8.975 -22.191 -21.103 1.00 68.21 752 ARG A CA 1
ATOM 1533 C C . ARG A 1 204 ? 9.546 -20.942 -20.446 1.00 70.36 752 ARG A C 1
ATOM 1534 O O . ARG A 1 204 ? 8.980 -19.852 -20.554 1.00 63.93 752 ARG A O 1
ATOM 1542 N N . LEU A 1 205 ? 10.669 -21.118 -19.756 1.00 75.46 753 LEU A N 1
ATOM 1543 C CA . LEU A 1 205 ? 11.418 -20.001 -19.205 1.00 71.25 753 LEU A CA 1
ATOM 1544 C C . LEU A 1 205 ? 12.243 -19.318 -20.282 1.00 77.50 753 LEU A C 1
ATOM 1545 O O . LEU A 1 205 ? 12.604 -19.915 -21.295 1.00 87.15 753 LEU A O 1
ATOM 1550 N N . MET A 1 206 ? 12.616 -18.077 -20.005 1.00 78.08 754 MET A N 1
ATOM 1551 C CA . MET A 1 206 ? 13.426 -17.281 -20.909 1.00 82.56 754 MET A CA 1
ATOM 1552 C C . MET A 1 206 ? 14.903 -17.379 -20.564 1.00 86.74 754 MET A C 1
ATOM 1553 O O . MET A 1 206 ? 15.228 -17.750 -19.441 1.00 83.53 754 MET A O 1
ATOM 1558 N N . GLU B 2 3 ? -10.745 -53.080 -12.484 1.00 85.95 20 GLU B N 1
ATOM 1559 C CA . GLU B 2 3 ? -11.883 -52.404 -13.118 1.00 89.44 20 GLU B CA 1
ATOM 1560 C C . GLU B 2 3 ? -12.238 -51.053 -12.413 1.00 88.91 20 GLU B C 1
ATOM 1561 O O . GLU B 2 3 ? -11.902 -49.966 -12.912 1.00 83.29 20 GLU B O 1
ATOM 1567 N N . TYR B 2 4 ? -12.896 -51.127 -11.255 1.00 81.90 21 TYR B N 1
ATOM 1568 C CA . TYR B 2 4 ? -13.202 -49.963 -10.439 1.00 71.42 21 TYR B CA 1
ATOM 1569 C C . TYR B 2 4 ? -12.193 -49.848 -9.305 1.00 72.38 21 TYR B C 1
ATOM 1570 O O . TYR B 2 4 ? -11.644 -50.844 -8.833 1.00 76.82 21 TYR B O 1
ATOM 1579 N N . ILE B 2 5 ? -11.968 -48.622 -8.847 1.00 73.26 22 ILE B N 1
ATOM 1580 C CA . ILE B 2 5 ? -11.095 -48.365 -7.716 1.00 61.01 22 ILE B CA 1
ATOM 1581 C C . ILE B 2 5 ? -11.810 -47.433 -6.743 1.00 61.43 22 ILE B C 1
ATOM 1582 O O . ILE B 2 5 ? -12.465 -46.470 -7.161 1.00 58.91 22 ILE B O 1
ATOM 1587 N N . LYS B 2 6 ? -11.665 -47.708 -5.443 1.00 54.45 23 LYS B N 1
ATOM 1588 C CA . LYS B 2 6 ? -12.173 -46.832 -4.393 1.00 57.60 23 LYS B CA 1
ATOM 1589 C C . LYS B 2 6 ? -11.153 -45.748 -4.058 1.00 62.94 23 LYS B C 1
ATOM 1590 O O . LYS B 2 6 ? -9.957 -46.027 -3.901 1.00 64.79 23 LYS B O 1
ATOM 1596 N N . LEU B 2 7 ? -11.621 -44.501 -3.960 1.00 58.32 24 LEU B N 1
ATOM 1597 C CA . LEU B 2 7 ? -10.769 -43.367 -3.671 1.00 58.14 24 LEU B CA 1
ATOM 1598 C C . LEU B 2 7 ? -11.418 -42.510 -2.595 1.00 59.82 24 LEU B C 1
ATOM 1599 O O . LEU B 2 7 ? -12.649 -42.422 -2.504 1.00 54.63 24 LEU B O 1
ATOM 1604 N N . LYS B 2 8 ? -10.580 -41.867 -1.794 1.00 47.86 25 LYS B N 1
ATOM 1605 C CA . LYS B 2 8 ? -11.036 -40.962 -0.746 1.00 53.27 25 LYS B CA 1
ATOM 1606 C C . LYS B 2 8 ? -10.616 -39.558 -1.136 1.00 51.52 25 LYS B C 1
ATOM 1607 O O . LYS B 2 8 ? -9.466 -39.345 -1.523 1.00 48.54 25 LYS B O 1
ATOM 1613 N N . VAL B 2 9 ? -11.533 -38.607 -1.067 1.00 48.62 26 VAL B N 1
ATOM 1614 C CA . VAL B 2 9 ? -11.213 -37.218 -1.363 1.00 54.36 26 VAL B CA 1
ATOM 1615 C C . VAL B 2 9 ? -11.390 -36.453 -0.072 1.00 53.66 26 VAL B C 1
ATOM 1616 O O . VAL B 2 9 ? -12.484 -36.438 0.492 1.00 48.55 26 VAL B O 1
ATOM 1620 N N . ILE B 2 10 ? -10.323 -35.864 0.428 1.00 48.91 27 ILE B N 1
ATOM 1621 C CA . ILE B 2 10 ? -10.316 -35.297 1.775 1.00 56.60 27 ILE B CA 1
ATOM 1622 C C . ILE B 2 10 ? -9.933 -33.827 1.698 1.00 54.90 27 ILE B C 1
ATOM 1623 O O . ILE B 2 10 ? -8.861 -33.487 1.186 1.00 52.69 27 ILE B O 1
ATOM 1628 N N . GLY B 2 11 ? -10.776 -32.964 2.233 1.00 56.58 28 GLY B N 1
ATOM 1629 C CA . GLY B 2 11 ? -10.465 -31.556 2.164 1.00 63.47 28 GLY B CA 1
ATOM 1630 C C . GLY B 2 11 ? -10.204 -30.906 3.503 1.00 73.79 28 GLY B C 1
ATOM 1631 O O . GLY B 2 11 ? -9.705 -31.534 4.443 1.00 74.46 28 GLY B O 1
ATOM 1632 N N . GLN B 2 12 ? -10.553 -29.623 3.584 1.00 75.69 29 GLN B N 1
ATOM 1633 C CA . GLN B 2 12 ? -10.296 -28.851 4.789 1.00 78.78 29 GLN B CA 1
ATOM 1634 C C . GLN B 2 12 ? -11.113 -29.372 5.968 1.00 80.88 29 GLN B C 1
ATOM 1635 O O . GLN B 2 12 ? -10.595 -29.490 7.085 1.00 80.80 29 GLN B O 1
ATOM 1641 N N . ASP B 2 13 ? -12.384 -29.717 5.738 1.00 80.07 30 ASP B N 1
ATOM 1642 C CA . ASP B 2 13 ? -13.211 -30.225 6.827 1.00 87.45 30 ASP B CA 1
ATOM 1643 C C . ASP B 2 13 ? -12.782 -31.611 7.315 1.00 83.02 30 ASP B C 1
ATOM 1644 O O . ASP B 2 13 ? -13.425 -32.149 8.225 1.00 87.56 30 ASP B O 1
ATOM 1649 N N . SER B 2 14 ? -11.725 -32.193 6.749 1.00 75.85 31 SER B N 1
ATOM 1650 C CA . SER B 2 14 ? -11.213 -33.514 7.097 1.00 77.54 31 SER B CA 1
ATOM 1651 C C . SER B 2 14 ? -12.228 -34.629 6.861 1.00 82.21 31 SER B C 1
ATOM 1652 O O . SER B 2 14 ? -11.975 -35.784 7.231 1.00 79.02 31 SER B O 1
ATOM 1655 N N . SER B 2 15 ? -13.373 -34.325 6.263 1.00 76.97 32 SER B N 1
ATOM 1656 C CA . SER B 2 15 ? -14.287 -35.426 6.012 1.00 83.38 32 SER B CA 1
ATOM 1657 C C . SER B 2 15 ? -13.902 -36.103 4.703 1.00 72.87 32 SER B C 1
ATOM 1658 O O . SER B 2 15 ? -13.400 -35.467 3.775 1.00 76.69 32 SER B O 1
ATOM 1661 N N . GLU B 2 16 ? -14.130 -37.399 4.684 1.00 72.26 33 GLU B N 1
ATOM 1662 C CA . GLU B 2 16 ? -13.761 -38.230 3.553 1.00 62.00 33 GLU B CA 1
ATOM 1663 C C . GLU B 2 16 ? -14.966 -38.342 2.636 1.00 64.70 33 GLU B C 1
ATOM 1664 O O . GLU B 2 16 ? -16.021 -38.796 3.069 1.00 61.75 33 GLU B O 1
ATOM 1670 N N . ILE B 2 17 ? -14.817 -37.920 1.386 1.00 60.08 34 ILE B N 1
ATOM 1671 C CA . ILE B 2 17 ? -15.803 -38.205 0.353 1.00 57.17 34 ILE B CA 1
ATOM 1672 C C . ILE B 2 17 ? -15.311 -39.419 -0.440 1.00 58.07 34 ILE B C 1
ATOM 1673 O O . ILE B 2 17 ? -14.224 -39.390 -1.030 1.00 54.95 34 ILE B O 1
ATOM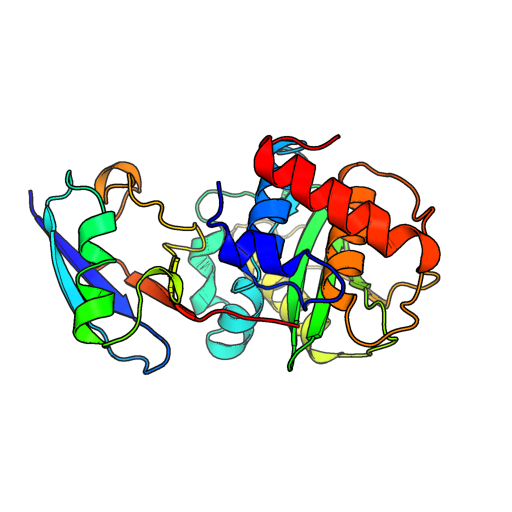 1678 N N . HIS B 2 18 ? -16.085 -40.487 -0.448 1.00 53.01 35 HIS B N 1
ATOM 1679 C CA . HIS B 2 18 ? -15.674 -41.754 -1.042 1.00 57.76 35 HIS B CA 1
ATOM 1680 C C . HIS B 2 18 ? -16.166 -41.865 -2.475 1.00 57.19 35 HIS B C 1
ATOM 1681 O O . HIS B 2 18 ? -17.366 -41.738 -2.728 1.00 59.94 35 HIS B O 1
ATOM 1688 N N . PHE B 2 19 ? -15.253 -42.149 -3.396 1.00 51.21 36 PHE B N 1
ATOM 1689 C CA . PHE B 2 19 ? -15.594 -42.414 -4.782 1.00 54.73 36 PHE B CA 1
ATOM 1690 C C . PHE B 2 19 ? -15.285 -43.866 -5.135 1.00 57.90 36 PHE B C 1
ATOM 1691 O O . PHE B 2 19 ? -14.429 -44.508 -4.522 1.00 53.85 36 PHE B O 1
ATOM 1699 N N . LYS B 2 20 ? -16.010 -44.381 -6.128 1.00 55.59 37 LYS B N 1
ATOM 1700 C CA . LYS B 2 20 ? -15.707 -45.668 -6.718 1.00 55.89 37 LYS B CA 1
ATOM 1701 C C . LYS B 2 20 ? -15.810 -45.542 -8.236 1.00 64.68 37 LYS B C 1
ATOM 1702 O O . LYS B 2 20 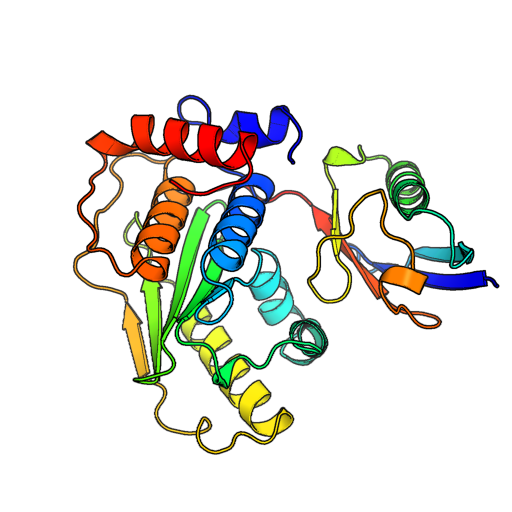? -16.855 -45.835 -8.772 1.00 82.16 37 LYS B O 1
ATOM 1708 N N . VAL B 2 21 ? -14.695 -45.216 -8.903 1.00 61.84 38 VAL B N 1
ATOM 1709 C CA . VAL B 2 21 ? -14.603 -44.845 -10.323 1.00 66.55 38 VAL B CA 1
ATOM 1710 C C . VAL B 2 21 ? -13.810 -45.873 -11.123 1.00 73.97 38 VAL B C 1
ATOM 1711 O O . VAL B 2 21 ? -13.027 -46.643 -10.556 1.00 67.35 38 VAL B O 1
ATOM 1715 N N . LYS B 2 22 ? -13.942 -45.843 -12.449 1.00 72.64 39 LYS B N 1
ATOM 1716 C CA . LYS B 2 22 ? -13.168 -46.745 -13.284 1.00 71.64 39 LYS B CA 1
ATOM 1717 C C . LYS B 2 22 ? -11.717 -46.293 -13.332 1.00 79.09 39 LYS B C 1
ATOM 1718 O O . LYS B 2 22 ? -11.411 -45.107 -13.193 1.00 83.28 39 LYS B O 1
ATOM 1724 N N . MET B 2 23 ? -10.803 -47.251 -13.495 1.00 77.58 40 MET B N 1
ATOM 1725 C CA . MET B 2 23 ? -9.398 -46.862 -13.474 1.00 78.69 40 MET B CA 1
ATOM 1726 C C . MET B 2 23 ? -8.979 -46.119 -14.730 1.00 81.25 40 MET B C 1
ATOM 1727 O O . MET B 2 23 ? -7.977 -45.394 -14.702 1.00 82.17 40 MET B O 1
ATOM 1732 N N . THR B 2 24 ? -9.734 -46.245 -15.812 1.00 75.48 41 THR B N 1
ATOM 1733 C CA . THR B 2 24 ? -9.372 -45.631 -17.073 1.00 76.59 41 THR B CA 1
ATOM 1734 C C . THR B 2 24 ? -10.036 -44.282 -17.310 1.00 85.56 41 THR B C 1
ATOM 1735 O O . THR B 2 24 ? -9.622 -43.563 -18.225 1.00 97.09 41 THR B O 1
ATOM 1739 N N . THR B 2 25 ? -11.003 -43.880 -16.500 1.00 85.70 42 THR B N 1
ATOM 1740 C CA . THR B 2 25 ? -11.644 -42.627 -16.877 1.00 87.30 42 THR B CA 1
ATOM 1741 C C . THR B 2 25 ? -10.941 -41.407 -16.270 1.00 80.43 42 THR B C 1
ATOM 1742 O O . THR B 2 25 ? -10.340 -41.452 -15.187 1.00 70.98 42 THR B O 1
ATOM 1746 N N . HIS B 2 26 ? -11.067 -40.307 -17.006 1.00 81.35 43 HIS B N 1
ATOM 1747 C CA . HIS B 2 26 ? -10.363 -39.086 -16.656 1.00 73.90 43 HIS B CA 1
ATOM 1748 C C . HIS B 2 26 ? -10.872 -38.522 -15.340 1.00 65.90 43 HIS B C 1
ATOM 1749 O O . HIS B 2 26 ? -12.073 -38.492 -15.081 1.00 66.25 43 HIS B O 1
ATOM 1756 N N . LEU B 2 27 ? -9.947 -38.055 -14.511 1.00 58.42 44 LEU B N 1
ATOM 1757 C CA . LEU B 2 27 ? -10.301 -37.569 -13.184 1.00 60.38 44 LEU B CA 1
ATOM 1758 C C . LEU B 2 27 ? -11.022 -36.227 -13.206 1.00 69.34 44 LEU B C 1
ATOM 1759 O O . LEU B 2 27 ? -11.614 -35.850 -12.184 1.00 70.44 44 LEU B O 1
ATOM 1764 N N . LYS B 2 28 ? -10.999 -35.507 -14.334 1.00 69.35 45 LYS B N 1
ATOM 1765 C CA . LYS B 2 28 ? -11.862 -34.337 -14.486 1.00 68.34 45 LYS B CA 1
ATOM 1766 C C . LYS B 2 28 ? -13.269 -34.606 -13.964 1.00 67.93 45 LYS B C 1
ATOM 1767 O O . LYS B 2 28 ? -13.866 -33.741 -13.309 1.00 67.89 45 LYS B O 1
ATOM 1773 N N . LYS B 2 29 ? -13.804 -35.814 -14.209 1.00 66.59 46 LYS B N 1
ATOM 1774 C CA . LYS B 2 29 ? -15.182 -35.961 -13.740 1.00 70.06 46 LYS B CA 1
ATOM 1775 C C . LYS B 2 29 ? -15.251 -36.194 -12.232 1.00 69.62 46 LYS B C 1
ATOM 1776 O O . LYS B 2 29 ? -16.129 -35.642 -11.554 1.00 65.79 46 LYS B O 1
ATOM 1782 N N . LEU B 2 30 ? -14.261 -36.806 -11.575 1.00 67.65 47 LEU B N 1
ATOM 1783 C CA . LEU B 2 30 ? -14.228 -36.806 -10.113 1.00 63.61 47 LEU B CA 1
ATOM 1784 C C . LEU B 2 30 ? -14.135 -35.390 -9.574 1.00 64.67 47 LEU B C 1
ATOM 1785 O O . LEU B 2 30 ? -14.812 -35.043 -8.596 1.00 60.69 47 LEU B O 1
ATOM 1790 N N . LYS B 2 31 ? -13.310 -34.557 -10.203 1.00 59.19 48 LYS B N 1
ATOM 1791 C CA . LYS B 2 31 ? -13.172 -33.184 -9.737 1.00 55.59 48 LYS B CA 1
ATOM 1792 C C . LYS B 2 31 ? -14.489 -32.437 -9.841 1.00 55.92 48 LYS B C 1
ATOM 1793 O O . LYS B 2 31 ? -14.862 -31.732 -8.901 1.00 56.43 48 LYS B O 1
ATOM 1799 N N . GLU B 2 32 ? -15.237 -32.637 -10.943 1.00 55.64 49 GLU B N 1
ATOM 1800 C CA A GLU B 2 32 ? -16.540 -31.990 -11.108 0.61 62.54 49 GLU B CA 1
ATOM 1801 C CA B GLU B 2 32 ? -16.526 -31.964 -11.084 0.39 62.92 49 GLU B CA 1
ATOM 1802 C C . GLU B 2 32 ? -17.524 -32.456 -10.048 1.00 65.79 49 GLU B C 1
ATOM 1803 O O . GLU B 2 32 ? -18.262 -31.653 -9.465 1.00 62.08 49 GLU B O 1
ATOM 1814 N N . SER B 2 33 ? -17.578 -33.768 -9.813 1.00 66.11 50 SER B N 1
ATOM 1815 C CA . SER B 2 33 ? -18.506 -34.348 -8.850 1.00 63.12 50 SER B CA 1
ATOM 1816 C C . SER B 2 33 ? -18.268 -33.777 -7.462 1.00 54.61 50 SER B C 1
ATOM 1817 O O . SER B 2 33 ? -19.213 -33.414 -6.749 1.00 55.73 50 SER B O 1
ATOM 1820 N N . TYR B 2 34 ? -17.001 -33.658 -7.112 1.00 53.75 51 TYR B N 1
ATOM 1821 C CA . TYR B 2 34 ? -16.665 -33.191 -5.755 1.00 56.87 51 TYR B CA 1
ATOM 1822 C C . TYR B 2 34 ? -17.057 -31.740 -5.606 1.00 64.26 51 TYR B C 1
ATOM 1823 O O . TYR B 2 34 ? -17.475 -31.378 -4.565 1.00 64.82 51 TYR B O 1
ATOM 1832 N N . CYS B 2 35 ? -16.895 -30.955 -6.644 1.00 68.05 52 CYS B N 1
ATOM 1833 C CA . CYS B 2 35 ? -17.264 -29.533 -6.527 1.00 79.31 52 CYS B CA 1
ATOM 1834 C C . CYS B 2 35 ? -18.731 -29.441 -6.209 1.00 70.94 52 CYS B C 1
ATOM 1835 O O . CYS B 2 35 ? -19.072 -28.868 -5.208 1.00 75.55 52 CYS B O 1
ATOM 1838 N N . GLN B 2 36 ? -19.525 -30.054 -7.078 1.00 72.46 53 GLN B N 1
ATOM 1839 C CA . GLN B 2 36 ? -20.995 -30.126 -6.949 1.00 58.85 53 GLN B CA 1
ATOM 1840 C C . GLN B 2 36 ? -21.338 -30.515 -5.534 1.00 66.78 53 GLN B C 1
ATOM 1841 O O . GLN B 2 36 ? -22.049 -29.800 -4.922 1.00 70.04 53 GLN B O 1
ATOM 1847 N N . ARG B 2 37 ? -20.795 -31.620 -5.071 1.00 68.20 54 ARG B N 1
ATOM 1848 C CA . ARG B 2 37 ? -21.075 -32.078 -3.710 1.00 66.90 54 ARG B CA 1
ATOM 1849 C C . ARG B 2 37 ? -20.807 -30.973 -2.711 1.00 72.95 54 ARG B C 1
ATOM 1850 O O . ARG B 2 37 ? -21.644 -30.781 -1.896 1.00 67.87 54 ARG B O 1
ATOM 1858 N N . GLN B 2 38 ? -19.712 -30.229 -2.825 1.00 79.14 55 GLN B N 1
ATOM 1859 C CA . GLN B 2 38 ? -19.516 -29.196 -1.816 1.00 72.00 55 GLN B CA 1
ATOM 1860 C C . GLN B 2 38 ? -19.980 -27.808 -2.256 1.00 72.95 55 GLN B C 1
ATOM 1861 O O . GLN B 2 38 ? -19.841 -26.859 -1.476 1.00 78.46 55 GLN B O 1
ATOM 1867 N N . GLY B 2 39 ? -20.590 -27.675 -3.436 1.00 75.70 56 GLY B N 1
ATOM 1868 C CA . GLY B 2 39 ? -21.251 -26.434 -3.819 1.00 80.10 56 GLY B CA 1
ATOM 1869 C C . GLY B 2 39 ? -20.320 -25.274 -4.135 1.00 79.86 56 GLY B C 1
ATOM 1870 O O . GLY B 2 39 ? -20.701 -24.120 -3.948 1.00 81.94 56 GLY B O 1
ATOM 1871 N N . VAL B 2 40 ? -19.113 -25.546 -4.612 1.00 68.14 57 VAL B N 1
ATOM 1872 C CA . VAL B 2 40 ? -18.160 -24.496 -4.965 1.00 65.29 57 VAL B CA 1
ATOM 1873 C C . VAL B 2 40 ? -17.674 -24.750 -6.369 1.00 75.72 57 VAL B C 1
ATOM 1874 O O . VAL B 2 40 ? -17.752 -25.890 -6.875 1.00 77.12 57 VAL B O 1
ATOM 1878 N N . PRO B 2 41 ? -17.166 -23.730 -7.069 1.00 75.58 58 PRO B N 1
ATOM 1879 C CA . PRO B 2 41 ? -16.756 -23.923 -8.459 1.00 73.12 58 PRO B CA 1
ATOM 1880 C C . PRO B 2 41 ? -15.508 -24.785 -8.546 1.00 70.16 58 PRO B C 1
ATOM 1881 O O . PRO B 2 41 ? -14.644 -24.755 -7.671 1.00 66.02 58 PRO B O 1
ATOM 1885 N N . MET B 2 42 ? -15.428 -25.551 -9.632 1.00 72.39 59 MET B N 1
ATOM 1886 C CA . MET B 2 42 ? -14.275 -26.433 -9.768 1.00 69.35 59 MET B CA 1
ATOM 1887 C C . MET B 2 42 ? -12.962 -25.667 -9.844 1.00 73.59 59 MET B C 1
ATOM 1888 O O . MET B 2 42 ? -11.956 -26.084 -9.253 1.00 69.92 59 MET B O 1
ATOM 1893 N N . ASN B 2 43 ? -12.919 -24.488 -10.446 1.00 66.88 60 ASN B N 1
ATOM 1894 C CA . ASN B 2 43 ? -11.667 -23.759 -10.558 1.00 63.56 60 ASN B CA 1
ATOM 1895 C C . ASN B 2 43 ? -11.242 -23.114 -9.247 1.00 65.58 60 ASN B C 1
ATOM 1896 O O . ASN B 2 43 ? -10.287 -22.332 -9.239 1.00 65.80 60 ASN B O 1
ATOM 1901 N N . SER B 2 44 ? -11.948 -23.368 -8.148 1.00 63.92 61 SER B N 1
ATOM 1902 C CA . SER B 2 44 ? -11.590 -22.801 -6.857 1.00 53.55 61 SER B CA 1
ATOM 1903 C C . SER B 2 44 ? -10.937 -23.826 -5.971 1.00 59.13 61 SER B C 1
ATOM 1904 O O . SER B 2 44 ? -10.550 -23.496 -4.843 1.00 58.33 61 SER B O 1
ATOM 1907 N N . LEU B 2 45 ? -10.778 -25.058 -6.472 1.00 58.06 62 LEU B N 1
ATOM 1908 C CA . LEU B 2 45 ? -10.191 -26.161 -5.728 1.00 58.00 62 LEU B CA 1
ATOM 1909 C C . LEU B 2 45 ? -8.966 -26.690 -6.451 1.00 50.03 62 LEU B C 1
ATOM 1910 O O . LEU B 2 45 ? -8.911 -26.695 -7.682 1.00 59.95 62 LEU B O 1
ATOM 1915 N N . ARG B 2 46 ? -7.997 -27.153 -5.676 1.00 44.37 63 ARG B N 1
ATOM 1916 C CA . ARG B 2 46 ? -6.821 -27.847 -6.198 1.00 45.32 63 ARG B CA 1
ATOM 1917 C C . ARG B 2 46 ? -6.833 -29.275 -5.697 1.00 48.94 63 ARG B C 1
ATOM 1918 O O . ARG B 2 46 ? -7.039 -29.514 -4.497 1.00 52.66 63 ARG B O 1
ATOM 1926 N N . PHE B 2 47 ? -6.633 -30.222 -6.604 1.00 45.45 64 PHE B N 1
ATOM 1927 C CA . PHE B 2 47 ? -6.680 -31.635 -6.255 1.00 50.83 64 PHE B CA 1
ATOM 1928 C C . PHE B 2 47 ? -5.274 -32.198 -6.407 1.00 50.54 64 PHE B C 1
ATOM 1929 O O . PHE B 2 47 ? -4.667 -32.092 -7.481 1.00 50.04 64 PHE B O 1
ATOM 1937 N N . LEU B 2 48 ? -4.752 -32.796 -5.343 1.00 44.87 65 LEU B N 1
ATOM 1938 C CA . LEU B 2 48 ? -3.398 -33.325 -5.359 1.00 45.28 65 LEU B CA 1
ATOM 1939 C C . LEU B 2 48 ? -3.411 -34.790 -4.990 1.00 46.20 65 LEU B C 1
ATOM 1940 O O . LEU B 2 48 ? -4.114 -35.194 -4.063 1.00 50.08 65 LEU B O 1
ATOM 1945 N N . PHE B 2 49 ? -2.591 -35.566 -5.675 1.00 50.23 66 PHE B N 1
ATOM 1946 C CA . PHE B 2 49 ? -2.276 -36.933 -5.284 1.00 51.16 66 PHE B CA 1
ATOM 1947 C C . PHE B 2 49 ? -0.791 -37.013 -4.933 1.00 55.59 66 PHE B C 1
ATOM 1948 O O . PHE B 2 49 ? 0.065 -36.922 -5.824 1.00 48.02 66 PHE B O 1
ATOM 1956 N N . ASP B 2 50 ? -0.492 -37.224 -3.646 1.00 50.81 67 ASP B N 1
ATOM 1957 C CA . ASP B 2 50 ? 0.874 -37.260 -3.160 1.00 49.77 67 ASP B CA 1
ATOM 1958 C C . ASP B 2 50 ? 1.663 -36.073 -3.691 1.00 52.10 67 ASP B C 1
ATOM 1959 O O . ASP B 2 50 ? 2.735 -36.217 -4.285 1.00 53.80 67 ASP B O 1
ATOM 1964 N N . GLY B 2 51 ? 1.094 -34.884 -3.508 1.00 54.06 68 GLY B N 1
ATOM 1965 C CA . GLY B 2 51 ? 1.746 -33.661 -3.901 1.00 53.37 68 GLY B CA 1
ATOM 1966 C C . GLY B 2 51 ? 1.705 -33.337 -5.376 1.00 53.89 68 GLY B C 1
ATOM 1967 O O . GLY B 2 51 ? 2.051 -32.212 -5.743 1.00 54.53 68 GLY B O 1
ATOM 1968 N N . GLN B 2 52 ? 1.317 -34.266 -6.238 1.00 50.97 69 GLN B N 1
ATOM 1969 C CA . GLN B 2 52 ? 1.265 -33.994 -7.669 1.00 56.88 69 GLN B CA 1
ATOM 1970 C C . GLN B 2 52 ? -0.102 -33.440 -8.034 1.00 59.37 69 GLN B C 1
ATOM 1971 O O . GLN B 2 52 ? -1.126 -34.029 -7.676 1.00 54.46 69 GLN B O 1
ATOM 1977 N N . ARG B 2 53 ? -0.125 -32.332 -8.771 1.00 53.75 70 ARG B N 1
ATOM 1978 C CA . ARG B 2 53 ? -1.371 -31.744 -9.231 1.00 55.82 70 ARG B CA 1
ATOM 1979 C C . ARG B 2 53 ? -2.085 -32.709 -10.165 1.00 55.33 70 ARG B C 1
ATOM 1980 O O . ARG B 2 53 ? -1.505 -33.158 -11.149 1.00 57.80 70 ARG B O 1
ATOM 1988 N N . ILE B 2 54 ? -3.343 -33.031 -9.871 1.00 56.16 71 ILE B N 1
ATOM 1989 C CA . ILE B 2 54 ? -4.137 -33.881 -10.762 1.00 57.17 71 ILE B CA 1
ATOM 1990 C C . ILE B 2 54 ? -4.685 -33.044 -11.915 1.00 65.38 71 ILE B C 1
ATOM 1991 O O . ILE B 2 54 ? -5.524 -32.159 -11.704 1.00 66.80 71 ILE B O 1
ATOM 1996 N N . ALA B 2 55 ? -4.266 -33.363 -13.138 1.00 66.34 72 ALA B N 1
ATOM 1997 C CA . ALA B 2 55 ? -4.812 -32.724 -14.328 1.00 69.88 72 ALA B CA 1
ATOM 1998 C C . ALA B 2 55 ? -6.109 -33.403 -14.751 1.00 74.30 72 ALA B C 1
ATOM 1999 O O . ALA B 2 55 ? -6.421 -34.517 -14.329 1.00 76.25 72 ALA B O 1
ATOM 2001 N N . ASP B 2 56 ? -6.859 -32.716 -15.614 1.00 77.14 73 ASP B N 1
ATOM 2002 C CA . ASP B 2 56 ? -8.176 -33.205 -16.012 1.00 77.16 73 ASP B CA 1
ATOM 2003 C C . ASP B 2 56 ? -8.086 -34.514 -16.768 1.00 75.50 73 ASP B C 1
ATOM 2004 O O . ASP B 2 56 ? -8.968 -35.366 -16.644 1.00 81.20 73 ASP B O 1
ATOM 2009 N N . ASN B 2 57 ? -7.035 -34.689 -17.556 1.00 81.34 74 ASN B N 1
ATOM 2010 C CA . ASN B 2 57 ? -6.804 -35.861 -18.391 1.00 87.35 74 ASN B CA 1
ATOM 2011 C C . ASN B 2 57 ? -6.101 -36.997 -17.652 1.00 78.58 74 ASN B C 1
ATOM 2012 O O . ASN B 2 57 ? -5.797 -38.017 -18.272 1.00 75.22 74 ASN B O 1
ATOM 2017 N N . HIS B 2 58 ? -5.765 -36.828 -16.379 1.00 67.21 75 HIS B N 1
ATOM 2018 C CA . HIS B 2 58 ? -5.159 -37.909 -15.624 1.00 60.79 75 HIS B CA 1
ATOM 2019 C C . HIS B 2 58 ? -6.191 -38.975 -15.290 1.00 66.13 75 HIS B C 1
ATOM 2020 O O . HIS B 2 58 ? -7.378 -38.697 -15.128 1.00 71.94 75 HIS B O 1
ATOM 2027 N N . THR B 2 59 ? -5.720 -40.201 -15.156 1.00 72.27 76 THR B N 1
ATOM 2028 C CA . THR B 2 59 ? -6.550 -41.324 -14.762 1.00 67.60 76 THR B CA 1
ATOM 2029 C C . THR B 2 59 ? -5.897 -42.032 -13.579 1.00 72.63 76 THR B C 1
ATOM 2030 O O . THR B 2 59 ? -4.679 -41.974 -13.425 1.00 74.67 76 THR B O 1
ATOM 2034 N N . PRO B 2 60 ? -6.683 -42.680 -12.725 1.00 70.75 77 PRO B N 1
ATOM 2035 C CA . PRO B 2 60 ? -6.053 -43.400 -11.603 1.00 66.66 77 PRO B CA 1
ATOM 2036 C C . PRO B 2 60 ? -4.991 -44.380 -12.063 1.00 70.60 77 PRO B C 1
ATOM 2037 O O . PRO B 2 60 ? -3.968 -44.542 -11.392 1.00 70.09 77 PRO B O 1
ATOM 2041 N N . LYS B 2 61 ? -5.200 -45.048 -13.195 1.00 70.02 78 LYS B N 1
ATOM 2042 C CA . LYS B 2 61 ? -4.197 -46.021 -13.607 1.00 76.77 78 LYS B CA 1
ATOM 2043 C C . LYS B 2 61 ? -2.906 -45.336 -14.024 1.00 80.98 78 LYS B C 1
ATOM 2044 O O . LYS B 2 61 ? -1.819 -45.735 -13.592 1.00 80.89 78 LYS B O 1
ATOM 2050 N N . GLU B 2 62 ? -3.001 -44.257 -14.806 1.00 80.10 79 GLU B N 1
ATOM 2051 C CA . GLU B 2 62 ? -1.836 -43.480 -15.213 1.00 72.07 79 GLU B CA 1
ATOM 2052 C C . GLU B 2 62 ? -1.091 -42.906 -14.017 1.00 76.00 79 GLU B C 1
ATOM 2053 O O . GLU B 2 62 ? 0.111 -42.647 -14.101 1.00 83.23 79 GLU B O 1
ATOM 2059 N N . LEU B 2 63 ? -1.774 -42.677 -12.902 1.00 74.04 80 LEU B N 1
ATOM 2060 C CA . LEU B 2 63 ? -1.154 -42.108 -11.715 1.00 63.06 80 LEU B CA 1
ATOM 2061 C C . LEU B 2 63 ? -0.696 -43.178 -10.731 1.00 58.84 80 LEU B C 1
ATOM 2062 O O . LEU B 2 63 ? -0.165 -42.841 -9.671 1.00 69.58 80 LEU B O 1
ATOM 2067 N N . GLY B 2 64 ? -0.922 -44.447 -11.037 1.00 63.99 81 GLY B N 1
ATOM 2068 C CA . GLY B 2 64 ? -0.571 -45.517 -10.125 1.00 69.31 81 GLY B CA 1
ATOM 2069 C C . GLY B 2 64 ? -1.326 -45.508 -8.815 1.00 73.56 81 GLY B C 1
ATOM 2070 O O . GLY B 2 64 ? -0.763 -45.866 -7.777 1.00 76.42 81 GLY B O 1
ATOM 2071 N N . MET B 2 65 ? -2.589 -45.104 -8.830 1.00 74.39 82 MET B N 1
ATOM 2072 C CA . MET B 2 65 ? -3.376 -45.093 -7.607 1.00 70.15 82 MET B CA 1
ATOM 2073 C C . MET B 2 65 ? -3.770 -46.503 -7.220 1.00 59.63 82 MET B C 1
ATOM 2074 O O . MET B 2 65 ? -3.943 -47.377 -8.068 1.00 60.06 82 MET B O 1
ATOM 2079 N N . GLU B 2 66 ? -3.893 -46.728 -5.922 1.00 59.13 83 GLU B N 1
ATOM 2080 C CA . GLU B 2 66 ? -4.320 -48.021 -5.430 1.00 65.31 83 GLU B CA 1
ATOM 2081 C C . GLU B 2 66 ? -5.573 -47.866 -4.575 1.00 61.84 83 GLU B C 1
ATOM 2082 O O . GLU B 2 66 ? -5.967 -46.762 -4.196 1.00 64.87 83 GLU B O 1
ATOM 2088 N N . GLU B 2 67 ? -6.184 -49.002 -4.273 1.00 51.43 84 GLU B N 1
ATOM 2089 C CA . GLU B 2 67 ? -7.469 -49.039 -3.592 1.00 64.21 84 GLU B CA 1
ATOM 2090 C C . GLU B 2 67 ? -7.446 -48.214 -2.305 1.00 68.28 84 GLU B C 1
ATOM 2091 O O . GLU B 2 67 ? -6.595 -48.413 -1.430 1.00 63.76 84 GLU B O 1
ATOM 2097 N N . GLU B 2 68 ? -8.369 -47.248 -2.229 1.00 62.75 85 GLU B N 1
ATOM 2098 C CA . GLU B 2 68 ? -8.587 -46.389 -1.070 1.00 58.51 85 GLU B CA 1
ATOM 2099 C C . GLU B 2 68 ? -7.485 -45.360 -0.911 1.00 59.14 85 GLU B C 1
ATOM 2100 O O . GLU B 2 68 ? -7.282 -44.831 0.184 1.00 59.37 85 GLU B O 1
ATOM 2106 N N . ASP B 2 69 ? -6.796 -45.047 -2.004 1.00 53.83 86 ASP B N 1
ATOM 2107 C CA . ASP B 2 69 ? -5.829 -43.963 -2.001 1.00 52.36 86 ASP B CA 1
ATOM 2108 C C . ASP B 2 69 ? -6.526 -42.630 -1.760 1.00 56.88 86 ASP B C 1
ATOM 2109 O O . ASP B 2 69 ? -7.723 -42.458 -2.019 1.00 59.58 86 ASP B O 1
ATOM 2114 N N . VAL B 2 70 ? -5.751 -41.667 -1.275 1.00 54.37 87 VAL B N 1
ATOM 2115 C CA . VAL B 2 70 ? -6.278 -40.411 -0.790 1.00 52.00 87 VAL B CA 1
ATOM 2116 C C . VAL B 2 70 ? -5.937 -39.313 -1.776 1.00 57.32 87 VAL B C 1
ATOM 2117 O O . VAL B 2 70 ? -4.772 -39.154 -2.168 1.00 53.23 87 VAL B O 1
ATOM 2121 N N . ILE B 2 71 ? -6.944 -38.523 -2.138 1.00 49.34 88 ILE B N 1
ATOM 2122 C CA . ILE B 2 71 ? -6.739 -37.293 -2.876 1.00 52.65 88 ILE B CA 1
ATOM 2123 C C . ILE B 2 71 ? -6.983 -36.133 -1.926 1.00 56.24 88 ILE B C 1
ATOM 2124 O O . ILE B 2 71 ? -7.990 -36.110 -1.211 1.00 49.43 88 ILE B O 1
ATOM 2129 N N . GLU B 2 72 ? -6.064 -35.179 -1.903 1.00 46.13 89 GLU B N 1
ATOM 2130 C CA . GLU B 2 72 ? -6.233 -34.012 -1.049 1.00 54.72 89 GLU B CA 1
ATOM 2131 C C . GLU B 2 72 ? -6.732 -32.832 -1.860 1.00 47.49 89 GLU B C 1
ATOM 2132 O O . GLU B 2 72 ? -6.284 -32.604 -2.989 1.00 51.10 89 GLU B O 1
ATOM 2138 N N . VAL B 2 73 ? -7.677 -32.095 -1.285 1.00 44.49 90 VAL B N 1
ATOM 2139 C CA . VAL B 2 73 ? -8.284 -30.929 -1.903 1.00 49.52 90 VAL B CA 1
ATOM 2140 C C . VAL B 2 73 ? -7.858 -29.716 -1.108 1.00 51.99 90 VAL B C 1
ATOM 2141 O O . VAL B 2 73 ? -7.893 -29.737 0.127 1.00 51.15 90 VAL B O 1
ATOM 2145 N N . TYR B 2 74 ? -7.476 -28.650 -1.791 1.00 53.31 91 TYR B N 1
ATOM 2146 C CA . TYR B 2 74 ? -7.102 -27.407 -1.132 1.00 49.12 91 TYR B CA 1
ATOM 2147 C C . TYR B 2 74 ? -7.796 -26.262 -1.824 1.00 51.59 91 TYR B C 1
ATOM 2148 O O . TYR B 2 74 ? -8.208 -26.365 -2.990 1.00 53.92 91 TYR B O 1
ATOM 2157 N N . GLN B 2 75 ? -7.951 -25.178 -1.087 1.00 52.79 92 GLN B N 1
ATOM 2158 C CA . GLN B 2 75 ? -8.505 -24.036 -1.779 1.00 50.11 92 GLN B CA 1
ATOM 2159 C C . GLN B 2 75 ? -7.387 -23.046 -2.069 1.00 57.44 92 GLN B C 1
ATOM 2160 O O . GLN B 2 75 ? -6.270 -23.178 -1.571 1.00 49.78 92 GLN B O 1
ATOM 2166 N N . GLU B 2 76 ? -7.757 -22.013 -2.818 1.00 55.23 93 GLU B N 1
ATOM 2167 C CA . GLU B 2 76 ? -6.787 -21.058 -3.321 1.00 59.22 93 GLU B CA 1
ATOM 2168 C C . GLU B 2 76 ? -6.085 -20.344 -2.171 1.00 47.43 93 GLU B C 1
ATOM 2169 O O . GLU B 2 76 ? -6.683 -20.068 -1.133 1.00 52.97 93 GLU B O 1
ATOM 2175 N N . GLN B 2 77 ? -4.810 -20.053 -2.381 1.00 48.62 94 GLN B N 1
ATOM 2176 C CA . GLN B 2 77 ? -4.027 -19.196 -1.499 1.00 47.07 94 GLN B CA 1
ATOM 2177 C C . GLN B 2 77 ? -3.682 -17.933 -2.270 1.00 40.04 94 GLN B C 1
ATOM 2178 O O . GLN B 2 77 ? -3.349 -18.009 -3.452 1.00 45.33 94 GLN B O 1
ATOM 2184 N N . THR B 2 78 ? -3.775 -16.763 -1.633 1.00 51.37 95 THR B N 1
ATOM 2185 C CA . THR B 2 78 ? -3.187 -15.550 -2.202 1.00 53.30 95 THR B CA 1
ATOM 2186 C C . THR B 2 78 ? -2.277 -14.868 -1.186 1.00 51.60 95 THR B C 1
ATOM 2187 O O . THR B 2 78 ? -2.381 -15.092 0.032 1.00 45.15 95 THR B O 1
ATOM 2191 N N . GLY B 2 79 ? -1.419 -13.986 -1.698 1.00 46.30 96 GLY B N 1
ATOM 2192 C CA . GLY B 2 79 ? -0.560 -13.222 -0.815 1.00 44.33 96 GLY B CA 1
ATOM 2193 C C . GLY B 2 79 ? -0.029 -11.979 -1.468 1.00 44.09 96 GLY B C 1
ATOM 2194 O O . GLY B 2 79 ? 0.308 -12.000 -2.645 1.00 45.89 96 GLY B O 1
#

GO terms:
  GO:0070139 SUMO-specific endopeptidase activity (F, EXP)
  GO:0005654 nucleoplasm (C, TAS)
  GO:0016925 protein sumoylation (P, TAS)
  GO:0005515 protein binding (F, IPI)

InterPro domains:
  IPR003653 Ulp1 protease family, C-terminal catalytic domain [PF02902] (581-752)
  IPR003653 Ulp1 protease family, C-terminal catalytic domain [PS50600] (567-724)
  IPR038765 Papain-like cysteine peptidase superfamily [SSF54001] (549-752)
  IPR045577 Sentrin-specific protease 3/5, conserved domain [PF19722] (1-570)

Foldseek 3Di:
DDDPVQLVCLPDQRAHDQVLLQLLQVLLCVVPVQAEDEDGACVQVQCVPPNLVSCVCVCVPPDVLRHQKYWYWYDDDSAIWIWMAGNVQQEIETEWQAPDDDPVRSVSVVVNQLVNCVVVVPCVNNDRHDYYHDDDAAHEDDDRCRSLSSSLVVNCVSVVHDRPDYNVCRNVSSVQSSVCSVVSHHD/DWAWEWEAEDVRDTDIDIGDQQDFCLVVLVVVCVVVVHDSVFKFKDFVNHTRDRRDGNVNVVHHHHGYIYIYGDDDD